Protein AF-A0A138ZXX6-F1 (afdb_monomer_lite)

InterPro domains:
  IPR019369 Protein-lysine N-methyltransferase Efm5/EEF1AKMT1 [MF_03187] (8-281)
  IPR019369 Protein-lysine N-methyltransferase Efm5/EEF1AKMT1 [PTHR13200] (7-277)
  IPR041370 Methyltransferase EEF1AKMT1/ZCCHC4 [PF10237] (78-275)

Radius of gyration: 24.39 Å; chains: 1; bounding box: 94×53×73 Å

Structure (mmCIF, N/CA/C/O backbone):
data_AF-A0A138ZXX6-F1
#
_entry.id   AF-A0A138ZXX6-F1
#
loop_
_atom_site.group_PDB
_atom_site.id
_atom_site.type_symbol
_atom_site.label_atom_id
_atom_site.label_alt_id
_atom_site.label_comp_id
_atom_site.label_asym_id
_atom_site.label_entity_id
_atom_site.label_seq_id
_atom_site.pdbx_PDB_ins_code
_atom_site.Cartn_x
_atom_site.Cartn_y
_atom_site.Cartn_z
_atom_site.occupancy
_atom_site.B_iso_or_equiv
_atom_site.auth_seq_id
_atom_site.auth_comp_id
_atom_site.auth_asym_id
_atom_site.auth_atom_id
_atom_site.pdbx_PDB_model_num
ATOM 1 N N . MET A 1 1 ? 67.770 -13.366 -46.914 1.00 41.00 1 MET A N 1
ATOM 2 C CA . MET A 1 1 ? 67.337 -11.993 -46.579 1.00 41.00 1 MET A CA 1
ATOM 3 C C . MET A 1 1 ? 65.823 -12.013 -46.545 1.00 41.00 1 MET A C 1
ATOM 5 O O . MET A 1 1 ? 65.228 -12.568 -47.457 1.00 41.00 1 MET A O 1
ATOM 9 N N . ALA A 1 2 ? 65.255 -11.581 -45.426 1.00 42.59 2 ALA A N 1
ATOM 10 C CA . ALA A 1 2 ? 63.864 -11.773 -45.045 1.00 42.59 2 ALA A CA 1
ATOM 11 C C . ALA A 1 2 ? 62.948 -10.650 -45.563 1.00 42.59 2 ALA A C 1
ATOM 13 O O . ALA A 1 2 ? 63.400 -9.510 -45.605 1.00 42.59 2 ALA A O 1
ATOM 14 N N . THR A 1 3 ? 61.688 -11.043 -45.827 1.00 41.88 3 THR A N 1
ATOM 15 C CA . THR A 1 3 ? 60.406 -10.309 -45.672 1.00 41.88 3 THR A CA 1
ATOM 16 C C . THR A 1 3 ? 60.191 -9.040 -46.523 1.00 41.88 3 THR A C 1
ATOM 18 O O . THR A 1 3 ? 61.111 -8.288 -46.790 1.00 41.88 3 THR A O 1
ATOM 21 N N . ARG A 1 4 ? 58.984 -8.701 -46.991 1.00 39.75 4 ARG A N 1
ATOM 22 C CA . ARG A 1 4 ? 57.628 -8.985 -46.496 1.00 39.75 4 ARG A CA 1
ATOM 23 C C . ARG A 1 4 ? 56.643 -8.633 -47.622 1.00 39.75 4 ARG A C 1
ATOM 25 O O . ARG A 1 4 ? 56.714 -7.516 -48.131 1.00 39.75 4 ARG A O 1
ATOM 32 N N . ASP A 1 5 ? 55.763 -9.562 -47.976 1.00 46.91 5 ASP A N 1
ATOM 33 C CA . ASP A 1 5 ? 54.587 -9.272 -48.794 1.00 46.91 5 ASP A CA 1
ATOM 34 C C . ASP A 1 5 ? 53.563 -8.471 -47.981 1.00 46.91 5 ASP A C 1
ATOM 36 O O . ASP A 1 5 ? 53.498 -8.543 -46.750 1.00 46.91 5 ASP A O 1
ATOM 40 N N . SER A 1 6 ? 52.831 -7.644 -48.713 1.00 54.59 6 SER A N 1
ATOM 41 C CA . SER A 1 6 ? 51.760 -6.762 -48.280 1.00 54.59 6 SER A CA 1
ATOM 42 C C . SER A 1 6 ? 50.502 -7.546 -47.911 1.00 54.59 6 SER A C 1
ATOM 44 O O . SER A 1 6 ? 49.894 -8.130 -48.801 1.00 54.59 6 SER A O 1
ATOM 46 N N . ASP A 1 7 ? 50.063 -7.456 -46.656 1.00 44.03 7 ASP A N 1
ATOM 47 C CA . ASP A 1 7 ? 48.690 -7.792 -46.273 1.00 44.03 7 ASP A CA 1
ATOM 48 C C . ASP A 1 7 ? 47.971 -6.513 -45.844 1.00 44.03 7 ASP A C 1
ATOM 50 O O . ASP A 1 7 ? 48.159 -5.986 -44.744 1.00 44.03 7 ASP A O 1
ATOM 54 N N . SER A 1 8 ? 47.163 -5.997 -46.764 1.00 54.91 8 SER A N 1
ATOM 55 C CA . SER A 1 8 ? 46.008 -5.168 -46.455 1.00 54.91 8 SER A CA 1
ATOM 56 C C . SER A 1 8 ? 44.786 -6.071 -46.552 1.00 54.91 8 SER A C 1
ATOM 58 O O . SER A 1 8 ? 44.376 -6.386 -47.663 1.00 54.91 8 SER A O 1
ATOM 60 N N . ASP A 1 9 ? 44.199 -6.456 -45.424 1.00 46.59 9 ASP A N 1
ATOM 61 C CA . ASP A 1 9 ? 42.807 -6.893 -45.413 1.00 46.59 9 ASP A CA 1
ATOM 62 C C . ASP A 1 9 ? 42.075 -6.212 -44.263 1.00 46.59 9 ASP A C 1
ATOM 64 O O . ASP A 1 9 ? 42.326 -6.415 -43.072 1.00 46.59 9 ASP A O 1
ATOM 68 N N . SER A 1 10 ? 41.218 -5.295 -44.692 1.00 58.47 10 SER A N 1
ATOM 69 C CA . SER A 1 10 ? 40.135 -4.697 -43.948 1.00 58.47 10 SER A CA 1
ATOM 70 C C . SER A 1 10 ? 39.014 -5.716 -43.813 1.00 58.47 10 SER A C 1
ATOM 72 O O . SER A 1 10 ? 38.474 -6.125 -44.829 1.00 58.47 10 SER A O 1
ATOM 74 N N . ASP A 1 11 ? 38.618 -6.039 -42.588 1.00 48.34 11 ASP A N 1
ATOM 75 C CA . ASP A 1 11 ? 37.257 -6.492 -42.293 1.00 48.34 11 ASP A CA 1
ATOM 76 C C . ASP A 1 11 ? 36.953 -6.223 -40.818 1.00 48.34 11 ASP A C 1
ATOM 78 O O . ASP A 1 11 ? 37.003 -7.084 -39.940 1.00 48.34 11 ASP A O 1
ATOM 82 N N . THR A 1 12 ? 36.642 -4.962 -40.531 1.00 54.19 12 THR A N 1
ATOM 83 C CA . THR A 1 12 ? 35.852 -4.598 -39.354 1.00 54.19 12 THR A CA 1
ATOM 84 C C . THR A 1 12 ? 34.380 -4.782 -39.727 1.00 54.19 12 THR A C 1
ATOM 86 O O . THR A 1 12 ? 33.648 -3.810 -39.906 1.00 54.19 12 THR A O 1
ATOM 89 N N . ASP A 1 13 ? 33.955 -6.035 -39.908 1.00 57.25 13 ASP A N 1
ATOM 90 C CA . ASP A 1 13 ? 32.547 -6.374 -40.126 1.00 57.25 13 ASP A CA 1
ATOM 91 C C . ASP A 1 13 ? 31.807 -6.176 -38.794 1.00 57.25 13 ASP A C 1
ATOM 93 O O . ASP A 1 13 ? 31.777 -7.035 -37.908 1.00 57.25 13 ASP A O 1
ATOM 97 N N . ALA A 1 14 ? 31.328 -4.950 -38.578 1.00 59.94 14 ALA A N 1
ATOM 98 C CA . ALA A 1 14 ? 30.530 -4.620 -37.412 1.00 59.94 14 ALA A CA 1
ATOM 99 C C . ALA A 1 14 ? 29.226 -5.432 -37.485 1.00 59.94 14 ALA A C 1
ATOM 101 O O . ALA A 1 14 ? 28.544 -5.374 -38.509 1.00 59.94 14 ALA A O 1
ATOM 102 N N . PRO A 1 15 ? 28.837 -6.168 -36.430 1.00 62.00 15 PRO A N 1
ATOM 103 C CA . PRO A 1 15 ? 27.655 -7.017 -36.485 1.00 62.00 15 PRO A CA 1
ATOM 104 C C . PRO A 1 15 ? 26.406 -6.189 -36.822 1.00 62.00 15 PRO A C 1
ATOM 106 O O . PRO A 1 15 ? 25.973 -5.340 -36.040 1.00 62.00 15 PRO A O 1
ATOM 109 N N . ALA A 1 16 ? 25.824 -6.440 -37.998 1.00 72.88 16 ALA A N 1
ATOM 110 C CA . ALA A 1 16 ? 24.584 -5.817 -38.443 1.00 72.88 16 ALA A CA 1
ATOM 111 C C . ALA A 1 16 ? 23.372 -6.559 -37.858 1.00 72.88 16 ALA A C 1
ATOM 113 O O . ALA A 1 16 ? 23.295 -7.790 -37.882 1.00 72.88 16 ALA A O 1
ATOM 114 N N . LEU A 1 17 ? 22.399 -5.811 -37.332 1.00 73.25 17 LEU A N 1
ATOM 115 C CA . LEU A 1 17 ? 21.150 -6.383 -36.825 1.00 73.25 17 LEU A CA 1
ATOM 116 C C . LEU A 1 17 ? 20.375 -7.055 -37.965 1.00 73.25 17 LEU A C 1
ATOM 118 O O . LEU A 1 17 ? 20.233 -6.490 -39.051 1.00 73.25 17 LEU A O 1
ATOM 122 N N . SER A 1 18 ? 19.825 -8.244 -37.708 1.00 85.12 18 SER A N 1
ATOM 123 C CA . SER A 1 18 ? 18.962 -8.911 -38.684 1.00 85.12 18 SER A CA 1
ATOM 124 C C . SER A 1 18 ? 17.713 -8.061 -38.971 1.00 85.12 18 SER A C 1
ATOM 126 O O . SER A 1 18 ? 17.244 -7.342 -38.082 1.00 85.12 18 SER A O 1
ATOM 128 N N . PRO A 1 19 ? 17.102 -8.160 -40.167 1.00 84.50 19 PRO A N 1
ATOM 129 C CA . PRO A 1 19 ? 15.875 -7.425 -40.486 1.00 84.50 19 PRO A CA 1
ATOM 130 C C . PRO A 1 19 ? 14.746 -7.663 -39.474 1.00 84.50 19 PRO A C 1
ATOM 132 O O . PRO A 1 19 ? 13.984 -6.753 -39.159 1.00 84.50 19 PRO A O 1
ATOM 135 N N . HIS A 1 20 ? 14.672 -8.876 -38.916 1.00 81.38 20 HIS A N 1
ATOM 136 C CA . HIS A 1 20 ? 13.713 -9.219 -37.870 1.00 81.38 20 HIS A CA 1
ATOM 137 C C . HIS A 1 20 ? 14.026 -8.517 -36.539 1.00 81.38 20 HIS A C 1
ATOM 139 O O . HIS A 1 20 ? 13.124 -7.950 -35.926 1.00 81.38 20 HIS A O 1
ATOM 145 N N . ALA A 1 21 ? 15.297 -8.491 -36.120 1.00 80.25 21 ALA A N 1
ATOM 146 C CA . ALA A 1 21 ? 15.723 -7.776 -34.917 1.00 80.25 21 ALA A CA 1
ATOM 147 C C . ALA A 1 21 ? 15.506 -6.260 -35.047 1.00 80.25 21 ALA A C 1
ATOM 149 O O . ALA A 1 21 ? 15.071 -5.613 -34.098 1.00 80.25 21 ALA A O 1
ATOM 150 N N . LEU A 1 22 ? 15.747 -5.701 -36.234 1.00 85.81 22 LEU A N 1
ATOM 151 C CA . LEU A 1 22 ? 15.536 -4.284 -36.516 1.00 85.81 22 LEU A CA 1
ATOM 152 C C . LEU A 1 22 ? 14.042 -3.922 -36.502 1.00 85.81 22 LEU A C 1
ATOM 154 O O . LEU A 1 22 ? 13.671 -2.918 -35.898 1.00 85.81 22 LEU A O 1
ATOM 158 N N . ALA A 1 23 ? 13.176 -4.757 -37.084 1.00 85.19 23 ALA A N 1
ATOM 159 C CA . ALA A 1 23 ? 11.725 -4.565 -37.034 1.00 85.19 23 ALA A CA 1
ATOM 160 C C . ALA A 1 23 ? 11.164 -4.686 -35.605 1.00 85.19 23 ALA A C 1
ATOM 162 O O . ALA A 1 23 ? 10.307 -3.893 -35.202 1.00 85.19 23 ALA A O 1
ATOM 163 N N . ALA A 1 24 ? 11.669 -5.641 -34.818 1.00 79.81 24 ALA A N 1
ATOM 164 C CA . ALA A 1 24 ? 11.316 -5.778 -33.408 1.00 79.81 24 ALA A CA 1
ATOM 165 C C . ALA A 1 24 ? 11.760 -4.546 -32.600 1.00 79.81 24 ALA A C 1
ATOM 167 O O . ALA A 1 24 ? 10.967 -3.995 -31.839 1.00 79.81 24 ALA A O 1
ATOM 168 N N . LEU A 1 25 ? 12.985 -4.056 -32.828 1.00 77.44 25 LEU A N 1
ATOM 169 C CA . LEU A 1 25 ? 13.506 -2.851 -32.181 1.00 77.44 25 LEU A CA 1
ATOM 170 C C . LEU A 1 25 ? 12.688 -1.608 -32.551 1.00 77.44 25 LEU A C 1
ATOM 172 O O . LEU A 1 25 ? 12.333 -0.831 -31.673 1.00 77.44 25 LEU A O 1
ATOM 176 N N . GLN A 1 26 ? 12.345 -1.430 -33.828 1.00 86.38 26 GLN A N 1
ATOM 177 C CA . GLN A 1 26 ? 11.496 -0.321 -34.275 1.00 86.38 26 GLN A CA 1
ATOM 178 C C . GLN A 1 26 ? 10.105 -0.370 -33.636 1.00 86.38 26 GLN A C 1
ATOM 180 O O . GLN A 1 26 ? 9.594 0.664 -33.210 1.00 86.38 26 GLN A O 1
ATOM 185 N N . SER A 1 27 ? 9.509 -1.561 -33.541 1.00 86.31 27 SER A N 1
ATOM 186 C CA . SER A 1 27 ? 8.203 -1.752 -32.900 1.00 86.31 27 SER A CA 1
ATOM 187 C C . SER A 1 27 ? 8.264 -1.409 -31.411 1.00 86.31 27 SER A C 1
ATOM 189 O O . SER A 1 27 ? 7.424 -0.659 -30.924 1.00 86.31 27 SER A O 1
ATOM 191 N N . PHE A 1 28 ? 9.309 -1.866 -30.717 1.00 83.62 28 PHE A N 1
ATOM 192 C CA . PHE A 1 28 ? 9.552 -1.547 -29.312 1.00 83.62 28 PHE A CA 1
ATOM 193 C C . PHE A 1 28 ? 9.775 -0.046 -29.084 1.00 83.62 28 PHE A C 1
ATOM 195 O O . PHE A 1 28 ? 9.163 0.545 -28.200 1.00 83.62 28 PHE A O 1
ATOM 202 N N . VAL A 1 29 ? 10.609 0.602 -29.905 1.00 83.75 29 VAL A N 1
ATOM 203 C CA . VAL A 1 29 ? 10.852 2.053 -29.821 1.00 83.75 29 VAL A CA 1
ATOM 204 C C . VAL A 1 29 ? 9.559 2.834 -30.048 1.00 83.75 29 VAL A C 1
ATOM 206 O O . VAL A 1 29 ? 9.298 3.803 -29.335 1.00 83.75 29 VAL A O 1
ATOM 209 N N . LYS A 1 30 ? 8.725 2.407 -31.003 1.00 86.62 30 LYS A N 1
ATOM 210 C CA . LYS A 1 30 ? 7.420 3.022 -31.259 1.00 86.62 30 LYS A CA 1
ATOM 211 C C . LYS A 1 30 ? 6.487 2.886 -30.054 1.00 86.62 30 LYS A C 1
ATOM 213 O O . LYS A 1 30 ? 5.920 3.888 -29.630 1.00 86.62 30 LYS A O 1
ATOM 218 N N . GLU A 1 31 ? 6.372 1.690 -29.483 1.00 81.50 31 GLU A N 1
ATOM 219 C CA . GLU A 1 31 ? 5.554 1.438 -28.292 1.00 81.50 31 GLU A CA 1
ATOM 220 C C . GLU A 1 31 ? 6.019 2.292 -27.101 1.00 81.50 31 GLU A C 1
ATOM 222 O O . GLU A 1 31 ? 5.207 2.963 -26.464 1.00 81.50 31 GLU A O 1
ATOM 227 N N . LYS A 1 32 ? 7.335 2.369 -26.855 1.00 76.25 32 LYS A N 1
ATOM 228 C CA . LYS A 1 32 ? 7.909 3.242 -25.818 1.00 76.25 32 LYS A CA 1
ATOM 229 C C . LYS A 1 32 ? 7.592 4.714 -26.064 1.00 76.25 32 LYS A C 1
ATOM 231 O O . LYS A 1 32 ? 7.214 5.421 -25.133 1.00 76.25 32 LYS A O 1
ATOM 236 N N . GLN A 1 33 ? 7.699 5.186 -27.306 1.00 78.62 33 GLN A N 1
ATOM 237 C CA . GLN A 1 33 ? 7.370 6.571 -27.644 1.00 78.62 33 GLN A CA 1
ATOM 238 C C . GLN A 1 33 ? 5.879 6.875 -27.435 1.00 78.62 33 GLN A C 1
ATOM 240 O O . GLN A 1 33 ? 5.536 7.954 -26.944 1.00 78.62 33 GLN A O 1
ATOM 245 N N . GLU A 1 34 ? 4.988 5.946 -27.783 1.00 81.25 34 GLU A N 1
ATOM 246 C CA . GLU A 1 34 ? 3.546 6.069 -27.542 1.00 81.25 34 GLU A CA 1
ATOM 247 C C . GLU A 1 34 ? 3.233 6.127 -26.040 1.00 81.25 34 GLU A C 1
ATOM 249 O O . GLU A 1 34 ? 2.477 7.005 -25.616 1.00 81.25 34 GLU A O 1
ATOM 254 N N . GLN A 1 35 ? 3.873 5.281 -25.225 1.00 73.12 35 GLN A N 1
ATOM 255 C CA . GLN A 1 35 ? 3.738 5.308 -23.764 1.00 73.12 35 GLN A CA 1
ATOM 256 C C . GLN A 1 35 ? 4.238 6.630 -23.166 1.00 73.12 35 GLN A C 1
ATOM 258 O O . GLN A 1 35 ? 3.501 7.279 -22.423 1.00 73.12 35 GLN A O 1
ATOM 263 N N . VAL A 1 36 ? 5.433 7.094 -23.553 1.00 74.62 36 VAL A N 1
ATOM 264 C CA . VAL A 1 36 ? 5.982 8.392 -23.112 1.00 74.62 36 VAL A CA 1
ATOM 265 C C . VAL A 1 36 ? 5.048 9.541 -23.491 1.00 74.62 36 VAL A C 1
ATOM 267 O O . VAL A 1 36 ? 4.796 10.431 -22.682 1.00 74.62 36 VAL A O 1
ATOM 270 N N . THR A 1 37 ? 4.487 9.515 -24.702 1.00 78.69 37 THR A N 1
ATOM 271 C CA . THR A 1 37 ? 3.563 10.555 -25.180 1.00 78.69 37 THR A CA 1
ATOM 272 C C . THR A 1 37 ? 2.248 10.539 -24.400 1.00 78.69 37 THR A C 1
ATOM 274 O O . THR A 1 37 ? 1.758 11.596 -23.994 1.00 78.69 37 THR A O 1
ATOM 277 N N . LYS A 1 38 ? 1.684 9.349 -24.149 1.00 77.62 38 LYS A N 1
ATOM 278 C CA . LYS A 1 38 ? 0.490 9.179 -23.313 1.00 77.62 38 LYS A CA 1
ATOM 279 C C . LYS A 1 38 ? 0.746 9.713 -21.904 1.00 77.62 38 LYS A C 1
ATOM 281 O O . LYS A 1 38 ? -0.045 10.514 -21.410 1.00 77.62 38 LYS A O 1
ATOM 286 N N . PHE A 1 39 ? 1.868 9.338 -21.295 1.00 73.56 39 PHE A N 1
ATOM 287 C CA . PHE A 1 39 ? 2.235 9.771 -19.951 1.00 73.56 39 PHE A CA 1
ATOM 288 C C . PHE A 1 39 ? 2.461 11.285 -19.869 1.00 73.56 39 PHE A C 1
ATOM 290 O O . PHE A 1 39 ? 1.920 11.937 -18.981 1.00 73.56 39 PHE A O 1
ATOM 297 N N . ALA A 1 40 ? 3.177 11.875 -20.830 1.00 76.81 40 ALA A N 1
ATOM 298 C CA . ALA A 1 40 ? 3.385 13.321 -20.898 1.00 76.81 40 ALA A CA 1
ATOM 299 C C . ALA A 1 40 ? 2.057 14.088 -21.011 1.00 76.81 40 ALA A C 1
ATOM 301 O O . ALA A 1 40 ? 1.876 15.117 -20.361 1.00 76.81 40 ALA A O 1
ATOM 302 N N . ARG A 1 41 ? 1.098 13.566 -21.788 1.00 78.56 41 ARG A N 1
ATOM 303 C CA . ARG A 1 41 ? -0.245 14.149 -21.903 1.00 78.56 41 ARG A CA 1
ATOM 304 C C . ARG A 1 41 ? -1.018 14.079 -20.584 1.00 78.56 41 ARG A C 1
ATOM 306 O O . ARG A 1 41 ? -1.649 15.065 -20.210 1.00 78.56 41 ARG A O 1
ATOM 313 N N . LEU A 1 42 ? -0.967 12.941 -19.889 1.00 77.00 42 LEU A N 1
ATOM 314 C CA . LEU A 1 42 ? -1.608 12.762 -18.581 1.00 77.00 42 LEU A CA 1
ATOM 315 C C . LEU A 1 42 ? -0.977 13.672 -17.518 1.00 77.00 42 LEU A C 1
ATOM 317 O O . LEU A 1 42 ? -1.693 14.337 -16.775 1.00 77.00 42 LEU A O 1
ATOM 321 N N . ALA A 1 43 ? 0.354 13.763 -17.495 1.00 72.88 43 ALA A N 1
ATOM 322 C CA . ALA A 1 43 ? 1.094 14.629 -16.584 1.00 72.88 43 ALA A CA 1
ATOM 323 C C . ALA A 1 43 ? 0.779 16.114 -16.812 1.00 72.88 43 ALA A C 1
ATOM 325 O O . ALA A 1 43 ? 0.500 16.830 -15.854 1.00 72.88 43 ALA A O 1
ATOM 326 N N . ALA A 1 44 ? 0.737 16.568 -18.069 1.00 74.56 44 ALA A N 1
ATOM 327 C CA . ALA A 1 44 ? 0.350 17.940 -18.396 1.00 74.56 44 ALA A CA 1
ATOM 328 C C . ALA A 1 44 ? -1.096 18.255 -17.968 1.00 74.56 44 ALA A C 1
ATOM 330 O O . ALA A 1 44 ? -1.365 19.332 -17.436 1.00 74.56 44 ALA A O 1
ATOM 331 N N . ALA A 1 45 ? -2.022 17.306 -18.152 1.00 72.19 45 ALA A N 1
ATOM 332 C CA . ALA A 1 45 ? -3.404 17.451 -17.699 1.00 72.19 45 ALA A CA 1
ATOM 333 C C . ALA A 1 45 ? -3.519 17.500 -16.164 1.00 72.19 45 ALA A C 1
ATOM 335 O O . ALA A 1 45 ? -4.360 18.229 -15.643 1.00 72.19 45 ALA A O 1
ATOM 336 N N . ALA A 1 46 ? -2.680 16.751 -15.442 1.00 66.62 46 ALA A N 1
ATOM 337 C CA . ALA A 1 46 ? -2.631 16.777 -13.982 1.00 66.62 46 ALA A CA 1
ATOM 338 C C . ALA A 1 46 ? -2.035 18.092 -13.437 1.00 66.62 46 ALA A C 1
ATOM 340 O O . ALA A 1 46 ? -2.562 18.641 -12.470 1.00 66.62 46 ALA A O 1
ATOM 341 N N . GLU A 1 47 ? -0.985 18.628 -14.069 1.00 65.94 47 GLU A N 1
ATOM 342 C CA . GLU A 1 47 ? -0.319 19.868 -13.634 1.00 65.94 47 GLU A CA 1
ATOM 343 C C . GLU A 1 47 ? -1.210 21.106 -13.825 1.00 65.94 47 GLU A C 1
ATOM 345 O O . GLU A 1 47 ? -1.340 21.914 -12.906 1.00 65.94 47 GLU A O 1
ATOM 350 N N . SER A 1 48 ? -1.905 21.215 -14.968 1.00 61.50 48 SER A N 1
ATOM 351 C CA . SER A 1 48 ? -2.853 22.315 -15.226 1.00 61.50 48 SER A CA 1
ATOM 352 C C . SER A 1 48 ? -3.911 22.423 -14.121 1.00 61.50 48 SER A C 1
ATOM 354 O O . SER A 1 48 ? -4.232 23.517 -13.669 1.00 61.50 48 SER A O 1
ATOM 356 N N . LYS A 1 49 ? -4.392 21.281 -13.612 1.00 58.75 49 LYS A N 1
ATOM 357 C CA . LYS A 1 49 ? -5.374 21.232 -12.519 1.00 58.75 49 LYS A CA 1
ATOM 358 C C . LYS A 1 49 ? -4.793 21.677 -11.173 1.00 58.75 49 LYS A C 1
ATOM 360 O O . LYS A 1 49 ? -5.510 22.253 -10.359 1.00 58.75 49 LYS A O 1
ATOM 365 N N . PHE A 1 50 ? -3.509 21.417 -10.914 1.00 53.88 50 PHE A N 1
ATOM 366 C CA . PHE A 1 50 ? -2.844 21.833 -9.673 1.00 53.88 50 PHE A CA 1
ATOM 367 C C . PHE A 1 50 ? -2.665 23.356 -9.583 1.00 53.88 50 PHE A C 1
ATOM 369 O O . PHE A 1 50 ? -2.642 23.903 -8.477 1.00 53.88 50 PHE A O 1
ATOM 376 N N . GLN A 1 51 ? -2.547 24.039 -10.725 1.00 54.03 51 GLN A N 1
ATOM 377 C CA . GLN A 1 51 ? -2.508 25.501 -10.802 1.00 54.03 51 GLN A CA 1
ATOM 378 C C . GLN A 1 51 ? -3.898 26.130 -10.644 1.00 54.03 51 GLN A C 1
ATOM 380 O O . GLN A 1 51 ? -4.035 27.067 -9.859 1.00 54.03 51 GLN A O 1
ATOM 385 N N . ASP A 1 52 ? -4.939 25.553 -11.251 1.00 50.09 52 ASP A N 1
ATOM 386 C CA . ASP A 1 52 ? -6.316 26.060 -11.134 1.00 50.09 52 ASP A CA 1
ATOM 387 C C . ASP A 1 52 ? -6.858 26.005 -9.689 1.00 50.09 52 ASP A C 1
ATOM 389 O O . ASP A 1 52 ? -7.527 26.933 -9.228 1.00 50.09 52 ASP A O 1
ATOM 393 N N . VAL A 1 53 ? -6.501 24.961 -8.926 1.00 48.72 53 VAL A N 1
ATOM 394 C CA . VAL A 1 53 ? -6.872 24.821 -7.501 1.00 48.72 53 VAL A CA 1
ATOM 395 C C . VAL A 1 53 ? -6.153 25.846 -6.609 1.00 48.72 53 VAL A C 1
ATOM 397 O O . VAL A 1 53 ? -6.691 26.248 -5.578 1.00 48.72 53 VAL A O 1
ATOM 400 N N . LYS A 1 54 ? -4.951 26.304 -6.988 1.00 43.94 54 LYS A N 1
ATOM 401 C CA . LYS A 1 54 ? -4.200 27.322 -6.229 1.00 43.94 54 LYS A CA 1
ATOM 402 C C . LYS A 1 54 ? -4.720 28.745 -6.445 1.00 43.94 54 LYS A C 1
ATOM 404 O O . LYS A 1 54 ? -4.619 29.546 -5.520 1.00 43.94 54 LYS A O 1
ATOM 409 N N . ASP A 1 55 ? -5.300 29.038 -7.608 1.00 46.12 55 ASP A N 1
ATOM 410 C CA . ASP A 1 55 ? -5.789 30.381 -7.962 1.00 46.12 55 ASP A CA 1
ATOM 411 C C . ASP A 1 55 ? -7.268 30.634 -7.600 1.00 46.12 55 ASP A C 1
ATOM 413 O O . ASP A 1 55 ? -7.795 31.719 -7.849 1.00 46.12 55 ASP A O 1
ATOM 417 N N . GLY A 1 56 ? -7.953 29.674 -6.962 1.00 44.56 56 GLY A N 1
ATOM 418 C CA . GLY A 1 56 ? -9.268 29.888 -6.336 1.00 44.56 56 GLY A CA 1
ATOM 419 C C . GLY A 1 56 ? -10.392 30.297 -7.297 1.00 44.56 56 GLY A C 1
ATOM 420 O O . GLY A 1 56 ? -11.384 30.891 -6.870 1.00 44.56 56 GLY A O 1
ATOM 421 N N . SER A 1 57 ? -10.257 30.005 -8.593 1.00 43.91 57 SER A N 1
ATOM 422 C CA . SER A 1 57 ? -11.220 30.403 -9.626 1.00 43.91 57 SER A CA 1
ATOM 423 C C . SER A 1 57 ? -12.155 29.259 -10.034 1.00 43.91 57 SER A C 1
ATOM 425 O O . SER A 1 57 ? -12.304 28.938 -11.207 1.00 43.91 57 SER A O 1
ATOM 427 N N . ASP A 1 58 ? -12.850 28.664 -9.061 1.00 44.19 58 ASP A N 1
ATOM 428 C CA . ASP A 1 58 ? -13.924 27.701 -9.334 1.00 44.19 58 ASP A CA 1
ATOM 429 C C . ASP A 1 58 ? -15.132 28.413 -9.964 1.00 44.19 58 ASP A C 1
ATOM 431 O O . ASP A 1 58 ? -16.058 28.879 -9.294 1.00 44.19 58 ASP A O 1
ATOM 435 N N . ARG A 1 59 ? -15.136 28.513 -11.295 1.00 42.19 59 ARG A N 1
ATOM 436 C CA . ARG A 1 59 ? -16.352 28.727 -12.080 1.00 42.19 59 ARG A CA 1
ATOM 437 C C . ARG A 1 59 ? -16.379 27.731 -13.235 1.00 42.19 59 ARG A C 1
ATOM 439 O O . ARG A 1 59 ? -15.685 27.917 -14.229 1.00 42.19 59 ARG A O 1
ATOM 446 N N . ASN A 1 60 ? -17.279 26.753 -13.090 1.00 38.78 60 ASN A N 1
ATOM 447 C CA . ASN A 1 60 ? -17.783 25.784 -14.079 1.00 38.78 60 ASN A CA 1
ATOM 448 C C . ASN A 1 60 ? -17.155 24.377 -14.006 1.00 38.78 60 ASN A C 1
ATOM 450 O O . ASN A 1 60 ? -16.326 24.001 -14.828 1.00 38.78 60 ASN A O 1
ATOM 454 N N . ALA A 1 61 ? -17.639 23.570 -13.056 1.00 43.31 61 ALA A N 1
ATOM 455 C CA . ALA A 1 61 ? -17.261 22.169 -12.846 1.00 43.31 61 ALA A CA 1
ATOM 456 C C . ALA A 1 61 ? -18.314 21.159 -13.364 1.00 43.31 61 ALA A C 1
ATOM 458 O O . ALA A 1 61 ? -18.506 20.121 -12.744 1.00 43.31 61 ALA A O 1
ATOM 459 N N . ASP A 1 62 ? -19.016 21.447 -14.468 1.00 34.22 62 ASP A N 1
ATOM 460 C CA . ASP A 1 62 ? -20.135 20.600 -14.943 1.00 34.22 62 ASP A CA 1
ATOM 461 C C . ASP A 1 62 ? -19.926 19.997 -16.350 1.00 34.22 62 ASP A C 1
ATOM 463 O O . ASP A 1 62 ? -20.871 19.709 -17.075 1.00 34.22 62 ASP A O 1
ATOM 467 N N . GLY A 1 63 ? -18.672 19.808 -16.783 1.00 37.00 63 GLY A N 1
ATOM 468 C CA . GLY A 1 63 ? -18.417 19.224 -18.112 1.00 37.00 63 GLY A CA 1
ATOM 469 C C . GLY A 1 63 ? -16.991 18.776 -18.438 1.00 37.00 63 GLY A C 1
ATOM 470 O O . GLY A 1 63 ? -16.695 18.546 -19.609 1.00 37.00 63 GLY A O 1
ATOM 471 N N . MET A 1 64 ? -16.093 18.658 -17.456 1.00 38.88 64 MET A N 1
ATOM 472 C CA . MET A 1 64 ? -14.688 18.314 -17.706 1.00 38.88 64 MET A CA 1
ATOM 473 C C . MET A 1 64 ? -14.445 16.819 -17.444 1.00 38.88 64 MET A C 1
ATOM 475 O O . MET A 1 64 ? -14.504 16.372 -16.302 1.00 38.88 64 MET A O 1
ATOM 479 N N . VAL A 1 65 ? -14.166 16.051 -18.501 1.00 41.88 65 VAL A N 1
ATOM 480 C CA . VAL A 1 65 ? -13.732 14.641 -18.419 1.00 41.88 65 VAL A CA 1
ATOM 481 C C . VAL A 1 65 ? -12.478 14.559 -17.541 1.00 41.88 65 VAL A C 1
ATOM 483 O O . VAL A 1 65 ? -11.524 15.315 -17.757 1.00 41.88 65 VAL A O 1
ATOM 486 N N . ASP A 1 66 ? -12.468 13.697 -16.524 1.00 54.38 66 ASP A N 1
ATOM 487 C CA . ASP A 1 66 ? -11.309 13.591 -15.644 1.00 54.38 66 ASP A CA 1
ATOM 488 C C . ASP A 1 66 ? -10.161 12.911 -16.402 1.00 54.38 66 ASP A C 1
ATOM 490 O O . ASP A 1 66 ? -10.294 11.790 -16.872 1.00 54.38 66 ASP A O 1
ATOM 494 N N . GLY A 1 67 ? -9.007 13.570 -16.533 1.00 53.78 67 GLY A N 1
ATOM 495 C CA . GLY A 1 67 ? -7.837 13.023 -17.227 1.00 53.78 67 GLY A CA 1
ATOM 496 C C . GLY A 1 67 ? -7.260 11.743 -16.607 1.00 53.78 67 GLY A C 1
ATOM 497 O O . GLY A 1 67 ? -6.371 11.153 -17.207 1.00 53.78 67 GLY A O 1
ATOM 498 N N . THR A 1 68 ? -7.750 11.303 -15.441 1.00 57.34 68 THR A N 1
ATOM 499 C CA . THR A 1 68 ? -7.439 9.979 -14.872 1.00 57.34 68 THR A CA 1
ATOM 500 C C . THR A 1 68 ? -8.302 8.849 -15.456 1.00 57.34 68 THR A C 1
ATOM 502 O O . THR A 1 68 ? -8.035 7.670 -15.199 1.00 57.34 68 THR A O 1
ATOM 505 N N . ASP A 1 69 ? -9.316 9.177 -16.264 1.00 64.19 69 ASP A N 1
ATOM 506 C CA . ASP A 1 69 ? -10.206 8.207 -16.894 1.00 64.19 69 ASP A CA 1
ATOM 507 C C . ASP A 1 69 ? -9.420 7.291 -17.840 1.00 64.19 69 ASP A C 1
ATOM 509 O O . ASP A 1 69 ? -8.844 7.707 -18.847 1.00 64.19 69 ASP A O 1
ATOM 513 N N . GLY A 1 70 ? -9.404 6.001 -17.503 1.00 75.31 70 GLY A N 1
ATOM 514 C CA . GLY A 1 70 ? -8.760 4.965 -18.307 1.00 75.31 70 GLY A CA 1
ATOM 515 C C . GLY A 1 70 ? -7.263 4.772 -18.061 1.00 75.31 70 GLY A C 1
ATOM 516 O O . GLY A 1 70 ? -6.659 3.980 -18.786 1.00 75.31 70 GLY A O 1
ATOM 517 N N . VAL A 1 71 ? -6.669 5.429 -17.056 1.00 85.94 71 VAL A N 1
ATOM 518 C CA . VAL A 1 71 ? -5.309 5.092 -16.603 1.00 85.94 71 VAL A CA 1
ATOM 519 C C . VAL A 1 71 ? -5.325 3.709 -15.959 1.00 85.94 71 VAL A C 1
ATOM 521 O O . VAL A 1 71 ? -6.152 3.429 -15.088 1.00 85.94 71 VAL A O 1
ATOM 524 N N . ARG A 1 72 ? -4.418 2.834 -16.393 1.00 90.88 72 ARG A N 1
ATOM 525 C CA . ARG A 1 72 ? -4.256 1.487 -15.837 1.00 90.88 72 ARG A CA 1
ATOM 526 C C . ARG A 1 72 ? -2.855 1.306 -15.272 1.00 90.88 72 ARG A C 1
ATOM 528 O O . ARG A 1 72 ? -1.947 2.057 -15.612 1.00 90.88 72 ARG A O 1
ATOM 535 N N . ILE A 1 73 ? -2.660 0.300 -14.421 1.00 93.88 73 ILE A N 1
ATOM 536 C CA . ILE A 1 73 ? -1.339 0.055 -13.826 1.00 93.88 73 ILE A CA 1
ATOM 537 C C . ILE A 1 73 ? -0.295 -0.320 -14.890 1.00 93.88 73 ILE A C 1
ATOM 539 O O . ILE A 1 73 ? 0.874 0.001 -14.737 1.00 93.88 73 ILE A O 1
ATOM 543 N N . GLU A 1 74 ? -0.716 -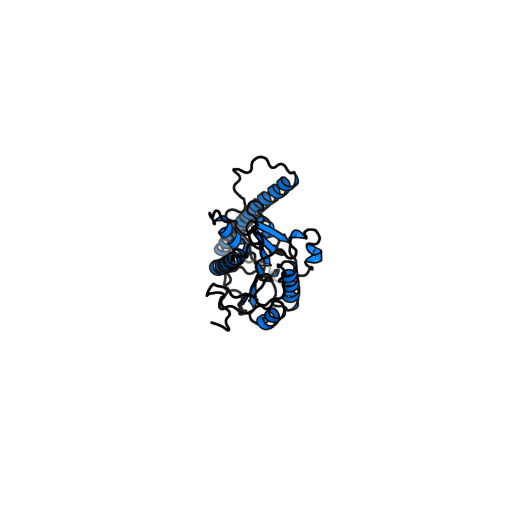0.923 -16.004 1.00 90.50 74 GLU A N 1
ATOM 544 C CA . GLU A 1 74 ? 0.153 -1.276 -17.135 1.00 90.50 74 GLU A CA 1
ATOM 545 C C . GLU A 1 74 ? 0.686 -0.060 -17.897 1.00 90.50 74 GLU A C 1
ATOM 547 O O . GLU A 1 74 ? 1.632 -0.199 -18.666 1.00 90.50 74 GLU A O 1
ATOM 552 N N . ASP A 1 75 ? 0.107 1.125 -17.684 1.00 89.88 75 ASP A N 1
ATOM 553 C CA . ASP A 1 75 ? 0.643 2.370 -18.236 1.00 89.88 75 ASP A CA 1
ATOM 554 C C . ASP A 1 75 ? 1.927 2.821 -17.513 1.00 89.88 75 ASP A C 1
ATOM 556 O O . ASP A 1 75 ? 2.585 3.763 -17.956 1.00 89.88 75 ASP A O 1
ATOM 560 N N . PHE A 1 76 ? 2.285 2.159 -16.406 1.00 91.88 76 PHE A N 1
ATOM 561 C CA . PHE A 1 76 ? 3.488 2.408 -15.623 1.00 91.88 76 PHE A CA 1
ATOM 562 C C . PHE A 1 76 ? 4.435 1.212 -15.727 1.00 91.88 76 PHE A C 1
ATOM 564 O O . PHE A 1 76 ? 4.110 0.088 -15.339 1.00 91.88 76 PHE A O 1
ATOM 571 N N . GLU A 1 77 ? 5.643 1.458 -16.224 1.00 91.38 77 GLU A N 1
ATOM 572 C CA . GLU A 1 77 ? 6.687 0.435 -16.270 1.00 91.38 77 GLU A CA 1
ATOM 573 C C . GLU A 1 77 ? 7.236 0.151 -14.869 1.00 91.38 77 GLU A C 1
ATOM 575 O O . GLU A 1 77 ? 7.574 1.090 -14.144 1.00 91.38 77 GLU A O 1
ATOM 580 N N . GLU A 1 78 ? 7.359 -1.132 -14.523 1.00 91.56 78 GLU A N 1
ATOM 581 C CA . GLU A 1 78 ? 8.016 -1.596 -13.296 1.00 91.56 78 GLU A CA 1
ATOM 582 C C . GLU A 1 78 ? 9.487 -1.151 -13.264 1.00 91.56 78 GLU A C 1
ATOM 584 O O . GLU A 1 78 ? 10.241 -1.428 -14.201 1.00 91.56 78 GLU A O 1
ATOM 589 N N . ASP A 1 79 ? 9.915 -0.522 -12.168 1.00 91.12 79 ASP A N 1
ATOM 590 C CA . ASP A 1 79 ? 11.327 -0.280 -11.870 1.00 91.12 79 ASP A CA 1
ATOM 591 C C . ASP A 1 79 ? 11.840 -1.250 -10.796 1.00 91.12 79 ASP A C 1
ATOM 593 O O . ASP A 1 79 ? 11.493 -1.183 -9.613 1.00 91.12 79 ASP A O 1
ATOM 597 N N . TRP A 1 80 ? 12.729 -2.150 -11.213 1.00 86.12 80 TRP A N 1
ATOM 598 C CA . TRP A 1 80 ? 13.324 -3.163 -10.344 1.00 86.12 80 TRP A CA 1
ATOM 599 C C . TRP A 1 80 ? 14.255 -2.557 -9.292 1.00 86.12 80 TRP A C 1
ATOM 601 O O . TRP A 1 80 ? 14.389 -3.121 -8.209 1.00 86.12 80 TRP A O 1
ATOM 611 N N . ASN A 1 81 ? 14.866 -1.399 -9.565 1.00 87.44 81 ASN A N 1
ATOM 612 C CA . ASN A 1 81 ? 15.694 -0.704 -8.576 1.00 87.44 81 ASN A CA 1
ATOM 613 C C . ASN A 1 81 ? 14.850 -0.134 -7.432 1.00 87.44 81 ASN A C 1
ATOM 615 O O . ASN A 1 81 ? 15.354 0.068 -6.330 1.00 87.44 81 ASN A O 1
ATOM 619 N N . MET A 1 82 ? 13.563 0.096 -7.692 1.00 87.44 82 MET A N 1
ATOM 620 C CA . MET A 1 82 ? 12.579 0.523 -6.705 1.00 87.44 82 MET A CA 1
ATOM 621 C C . MET A 1 82 ? 11.802 -0.652 -6.100 1.00 87.44 82 MET A C 1
ATOM 623 O O . MET A 1 82 ? 10.927 -0.433 -5.267 1.00 87.44 82 MET A O 1
ATOM 627 N N . SER A 1 83 ? 12.124 -1.892 -6.493 1.00 90.12 83 SER A N 1
ATOM 628 C CA . SER A 1 83 ? 11.402 -3.103 -6.086 1.00 90.12 83 SER A CA 1
ATOM 629 C C . SER A 1 83 ? 9.908 -3.065 -6.452 1.00 90.12 83 SER A C 1
ATOM 631 O O . SER A 1 83 ? 9.049 -3.494 -5.685 1.00 90.12 83 SER A O 1
ATOM 633 N N . GLN A 1 84 ? 9.584 -2.513 -7.625 1.00 92.69 84 GLN A N 1
ATOM 634 C CA . GLN A 1 84 ? 8.210 -2.437 -8.114 1.00 92.69 84 GLN A CA 1
ATOM 635 C C . GLN A 1 84 ? 7.795 -3.733 -8.811 1.00 92.69 84 GLN A C 1
ATOM 637 O O . GLN A 1 84 ? 8.382 -4.119 -9.822 1.00 92.69 84 GLN A O 1
ATOM 642 N N . PHE A 1 85 ? 6.738 -4.363 -8.300 1.00 92.62 85 PHE A N 1
ATOM 643 C CA . PHE A 1 85 ? 6.115 -5.541 -8.896 1.00 92.62 85 PHE A CA 1
ATOM 644 C C . PHE A 1 85 ? 4.601 -5.367 -8.870 1.00 92.62 85 PHE A C 1
ATOM 646 O O . PHE A 1 85 ? 4.000 -5.160 -7.816 1.00 92.62 85 PHE A O 1
ATOM 653 N N . TRP A 1 86 ? 3.952 -5.429 -10.028 1.00 95.19 86 TRP A N 1
ATOM 654 C CA . TRP A 1 86 ? 2.513 -5.197 -10.097 1.00 95.19 86 TRP A CA 1
ATOM 655 C C . TRP A 1 86 ? 1.732 -6.465 -9.771 1.00 95.19 86 TRP A C 1
ATOM 657 O O . TRP A 1 86 ? 1.977 -7.518 -10.357 1.00 95.19 86 TRP A O 1
ATOM 667 N N . TYR A 1 87 ? 0.729 -6.359 -8.897 1.00 96.19 87 TYR A N 1
ATOM 668 C CA . TYR A 1 87 ? -0.288 -7.398 -8.760 1.00 96.19 87 TYR A CA 1
ATOM 669 C C . TYR A 1 87 ? -0.997 -7.656 -10.089 1.00 96.19 87 TYR A C 1
ATOM 671 O O . TYR A 1 87 ? -1.163 -6.748 -10.916 1.00 96.19 87 TYR A O 1
ATOM 679 N N . ASP A 1 88 ? -1.435 -8.898 -10.287 1.00 95.31 88 ASP A N 1
ATOM 680 C CA . ASP A 1 88 ? -2.418 -9.179 -11.325 1.00 95.31 88 ASP A CA 1
ATOM 681 C C . ASP A 1 88 ? -3.775 -8.533 -11.003 1.00 95.31 88 ASP A C 1
ATOM 683 O O . ASP A 1 88 ? -4.001 -7.982 -9.920 1.00 95.31 8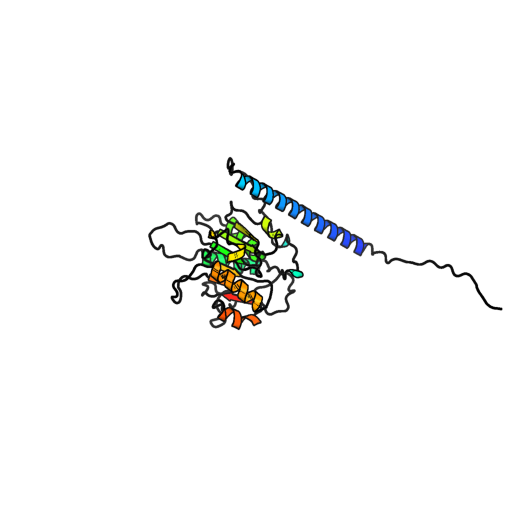8 ASP A O 1
ATOM 687 N N . ASP A 1 89 ? -4.654 -8.514 -12.004 1.00 95.44 89 ASP A N 1
ATOM 688 C CA . ASP A 1 89 ? -5.915 -7.783 -11.905 1.00 95.44 89 ASP A CA 1
ATOM 689 C C . ASP A 1 89 ? -6.826 -8.354 -10.807 1.00 95.44 89 ASP A C 1
ATOM 691 O O . ASP A 1 89 ? -7.391 -7.588 -10.022 1.00 95.44 89 ASP A O 1
ATOM 695 N N . ASP A 1 90 ? -6.883 -9.686 -10.701 1.00 96.44 90 ASP A N 1
ATOM 696 C CA . ASP A 1 90 ? -7.667 -10.410 -9.699 1.00 96.44 90 ASP A CA 1
ATOM 697 C C . ASP A 1 90 ? -7.168 -10.117 -8.280 1.00 96.44 90 ASP A C 1
ATOM 699 O O . ASP A 1 90 ? -7.967 -9.869 -7.371 1.00 96.44 90 ASP A O 1
ATOM 703 N N . THR A 1 91 ? -5.848 -10.084 -8.081 1.00 97.31 91 THR A N 1
ATOM 704 C CA . THR A 1 91 ? -5.244 -9.801 -6.778 1.00 97.31 91 THR A CA 1
ATOM 705 C C . THR A 1 91 ? -5.495 -8.363 -6.352 1.00 97.31 91 THR A C 1
ATOM 707 O O . THR A 1 91 ? -5.976 -8.120 -5.240 1.00 97.31 91 THR A O 1
ATOM 710 N N . ALA A 1 92 ? -5.224 -7.404 -7.243 1.00 97.94 92 ALA A N 1
ATOM 711 C CA . ALA A 1 92 ? -5.478 -5.994 -6.970 1.00 97.94 92 ALA A CA 1
ATOM 712 C C . ALA A 1 92 ? -6.963 -5.750 -6.662 1.00 97.94 92 ALA A C 1
ATOM 714 O O . ALA A 1 92 ? -7.294 -4.986 -5.754 1.00 97.94 92 ALA A O 1
ATOM 715 N N . GLU A 1 93 ? -7.867 -6.422 -7.381 1.00 97.56 93 GLU A N 1
ATOM 716 C CA . GLU A 1 93 ? -9.309 -6.309 -7.173 1.00 97.56 93 GLU A CA 1
ATOM 717 C C . GLU A 1 93 ? -9.769 -6.920 -5.853 1.00 97.56 93 GLU A C 1
ATOM 719 O O . GLU A 1 93 ? -10.552 -6.293 -5.134 1.00 97.56 93 GLU A O 1
ATOM 724 N N . ALA A 1 94 ? -9.274 -8.105 -5.497 1.00 98.19 94 ALA A N 1
ATOM 725 C CA . ALA A 1 94 ? -9.607 -8.749 -4.235 1.00 98.19 94 ALA A CA 1
ATOM 726 C C . ALA A 1 94 ? -9.213 -7.873 -3.035 1.00 98.19 94 ALA A C 1
ATOM 728 O O . ALA A 1 94 ? -10.049 -7.632 -2.160 1.00 98.19 94 ALA A O 1
ATOM 729 N N . ILE A 1 95 ? -7.984 -7.341 -3.032 1.00 98.50 95 ILE A N 1
ATOM 730 C CA . ILE A 1 95 ? -7.479 -6.458 -1.969 1.00 98.50 95 ILE A CA 1
ATOM 731 C C . ILE A 1 95 ? -8.267 -5.142 -1.938 1.00 98.50 95 ILE A C 1
ATOM 733 O O . ILE A 1 95 ? -8.704 -4.710 -0.871 1.00 98.50 95 ILE A O 1
ATOM 737 N N . ALA A 1 96 ? -8.513 -4.519 -3.095 1.00 97.81 96 ALA A N 1
ATOM 738 C CA . ALA A 1 96 ? -9.274 -3.273 -3.181 1.00 97.81 96 ALA A CA 1
ATOM 739 C C . ALA A 1 96 ? -10.701 -3.430 -2.631 1.00 97.81 96 ALA A C 1
ATOM 741 O O . ALA A 1 96 ? -11.182 -2.599 -1.858 1.00 97.81 96 ALA A O 1
ATOM 742 N N . ARG A 1 97 ? -11.387 -4.518 -2.998 1.00 96.12 97 ARG A N 1
ATOM 743 C CA . ARG A 1 97 ? -12.743 -4.802 -2.515 1.00 96.12 97 ARG A CA 1
ATOM 744 C C . ARG A 1 97 ? -12.781 -5.120 -1.027 1.00 96.12 97 ARG A C 1
ATOM 746 O O . ARG A 1 97 ? -13.778 -4.787 -0.388 1.00 96.12 97 ARG A O 1
ATOM 753 N N . GLU A 1 98 ? -11.747 -5.761 -0.490 1.00 97.00 98 GLU A N 1
ATOM 754 C CA . GLU A 1 98 ? -11.624 -5.972 0.952 1.00 97.00 98 GLU A CA 1
ATOM 755 C C . GLU A 1 98 ? -11.437 -4.643 1.684 1.00 97.00 98 GLU A C 1
ATOM 757 O O . GLU A 1 98 ? -12.206 -4.333 2.592 1.00 97.00 98 GLU A O 1
ATOM 762 N N . ALA A 1 99 ? -10.507 -3.802 1.225 1.00 96.50 99 ALA A N 1
ATOM 763 C CA . ALA A 1 99 ? -10.267 -2.495 1.824 1.00 96.50 99 ALA A CA 1
ATOM 764 C C . ALA A 1 99 ? -11.527 -1.612 1.820 1.00 96.50 99 ALA A C 1
ATOM 766 O O . ALA A 1 99 ? -11.852 -0.999 2.836 1.00 96.50 99 ALA A O 1
ATOM 767 N N . ILE A 1 100 ? -12.285 -1.598 0.714 1.00 93.94 100 ILE A N 1
ATOM 768 C CA . ILE A 1 100 ? -13.577 -0.899 0.639 1.00 93.94 100 ILE A CA 1
ATOM 769 C C . ILE A 1 100 ? -14.572 -1.493 1.633 1.00 93.94 100 ILE A C 1
ATOM 771 O O . ILE A 1 100 ? -15.189 -0.739 2.378 1.00 93.94 100 ILE A O 1
ATOM 775 N N . ALA A 1 101 ? -14.735 -2.821 1.656 1.00 91.62 101 ALA A N 1
ATOM 776 C CA . ALA A 1 101 ? -15.701 -3.480 2.532 1.00 91.62 101 ALA A CA 1
ATOM 777 C C . ALA A 1 101 ? -15.455 -3.132 4.005 1.00 91.62 101 ALA A C 1
ATOM 779 O O . ALA A 1 101 ? -16.404 -2.834 4.724 1.00 91.62 101 ALA A O 1
ATOM 780 N N . VAL A 1 102 ? -14.194 -3.105 4.429 1.00 90.75 102 VAL A N 1
ATOM 781 C CA . VAL A 1 102 ? -13.800 -2.767 5.800 1.00 90.75 102 VAL A CA 1
ATOM 782 C C . VAL A 1 102 ? -13.952 -1.274 6.083 1.00 90.75 102 VAL A C 1
ATOM 784 O O . VAL A 1 102 ? -14.433 -0.902 7.148 1.00 90.75 102 VAL A O 1
ATOM 787 N N . ALA A 1 103 ? -13.627 -0.404 5.124 1.00 89.62 103 ALA A N 1
ATOM 788 C CA . ALA A 1 103 ? -13.776 1.043 5.289 1.00 89.62 103 ALA A CA 1
ATOM 789 C C . ALA A 1 103 ? -15.242 1.495 5.411 1.00 89.62 103 ALA A C 1
ATOM 791 O O . ALA A 1 103 ? -15.512 2.547 5.991 1.00 89.62 103 ALA A O 1
ATOM 792 N N . VAL A 1 104 ? -16.190 0.724 4.864 1.00 83.62 104 VAL A N 1
ATOM 793 C CA . VAL A 1 104 ? -17.630 1.044 4.901 1.00 83.62 104 VAL A CA 1
ATOM 794 C C . VAL A 1 104 ? -18.417 0.267 5.962 1.00 83.62 104 VAL A C 1
ATOM 796 O O . VAL A 1 104 ? -19.602 0.571 6.167 1.00 83.62 104 VAL A O 1
ATOM 799 N N . GLN A 1 105 ? -17.789 -0.704 6.642 1.00 73.69 105 GLN A N 1
ATOM 800 C CA . GLN A 1 105 ? -18.404 -1.459 7.739 1.00 73.69 105 GLN A CA 1
ATOM 801 C C . GLN A 1 105 ? -18.966 -0.515 8.812 1.00 73.69 105 GLN A C 1
ATOM 803 O O . GLN A 1 105 ? -18.470 0.594 9.023 1.00 73.69 105 GLN A O 1
ATOM 808 N N . ASP A 1 106 ? -20.074 -0.926 9.433 1.00 56.31 106 ASP A N 1
ATOM 809 C CA . ASP A 1 106 ? -20.890 -0.090 10.313 1.00 56.31 106 ASP A CA 1
ATOM 810 C C . ASP A 1 106 ? -20.108 0.457 11.509 1.00 56.31 106 ASP A C 1
ATOM 812 O O . ASP A 1 106 ? -20.006 -0.170 12.560 1.00 56.31 106 ASP A O 1
ATOM 816 N N . LYS A 1 107 ? -19.608 1.688 11.364 1.00 58.09 107 LYS A N 1
ATOM 817 C CA . LYS A 1 107 ? -19.268 2.532 12.505 1.00 58.09 107 LYS A CA 1
ATOM 818 C C . LYS A 1 107 ? -20.562 2.822 13.274 1.00 58.09 107 LYS A C 1
ATOM 820 O O . LYS A 1 107 ? -21.502 3.349 12.666 1.00 58.09 107 LYS A O 1
ATOM 825 N N . PRO A 1 108 ? -20.641 2.507 14.579 1.00 51.94 108 PRO A N 1
ATOM 826 C CA . PRO A 1 108 ? -21.752 2.950 15.407 1.00 51.94 108 PRO A CA 1
ATOM 827 C C . PRO A 1 108 ? -21.867 4.472 15.292 1.00 51.94 108 PRO A C 1
ATOM 829 O O . PRO A 1 108 ? -20.875 5.172 15.492 1.00 51.94 108 PRO A O 1
ATOM 832 N N . LEU A 1 109 ? -23.051 4.996 14.961 1.00 51.47 109 LEU A N 1
ATOM 833 C CA . LEU A 1 109 ? -23.306 6.430 15.089 1.00 51.47 109 LEU A CA 1
ATOM 834 C C . LEU A 1 109 ? -23.165 6.772 16.573 1.00 51.47 109 LEU A C 1
ATOM 836 O O . LEU A 1 109 ? -24.011 6.388 17.378 1.00 51.47 109 LEU A O 1
ATOM 840 N N . THR A 1 110 ? -22.091 7.460 16.947 1.00 49.41 110 THR A N 1
ATOM 841 C CA . THR A 1 110 ? -21.823 7.757 18.357 1.00 49.41 110 THR A CA 1
ATOM 842 C C . THR A 1 110 ? -22.661 8.911 18.908 1.00 49.41 110 THR A C 1
ATOM 844 O O . THR A 1 110 ? -22.692 9.087 20.119 1.00 49.41 110 THR A O 1
ATOM 847 N N . ASP A 1 111 ? -23.379 9.673 18.077 1.00 54.84 111 ASP A N 1
ATOM 848 C CA . ASP A 1 111 ? -24.146 10.840 18.550 1.00 54.84 111 ASP A CA 1
ATOM 849 C C . ASP A 1 111 ? -25.258 11.342 17.599 1.00 54.84 111 ASP A C 1
ATOM 851 O O . ASP A 1 111 ? -25.780 12.439 17.784 1.00 54.84 111 ASP A O 1
ATOM 855 N N . GLY A 1 112 ? -25.646 10.570 16.577 1.00 51.59 112 GLY A N 1
ATOM 856 C CA . GLY A 1 112 ? -26.602 11.038 15.562 1.00 51.59 112 GLY A CA 1
ATOM 857 C C . GLY A 1 112 ? -25.995 11.925 14.462 1.00 51.59 112 GLY A C 1
ATOM 858 O O . GLY A 1 112 ? -26.741 12.430 13.622 1.00 51.59 112 GLY A O 1
ATOM 859 N N . SER A 1 113 ? -24.668 12.095 14.422 1.00 55.66 113 SER A N 1
ATOM 860 C CA . SER A 1 113 ? -23.953 12.678 13.280 1.00 55.66 113 SER A CA 1
ATOM 861 C C . SER A 1 113 ? -24.047 11.804 12.023 1.00 55.66 113 SER A C 1
ATOM 863 O O . SER A 1 113 ? -24.203 10.581 12.078 1.00 55.66 113 SER A O 1
ATOM 865 N N . ALA A 1 114 ? -23.975 12.447 10.854 1.00 58.28 114 ALA A N 1
ATOM 866 C CA . ALA A 1 114 ? -23.942 11.751 9.574 1.00 58.28 114 ALA A CA 1
ATOM 867 C C . ALA A 1 114 ? -22.701 10.840 9.487 1.00 58.28 114 ALA A C 1
ATOM 869 O O . ALA A 1 114 ? -21.595 11.275 9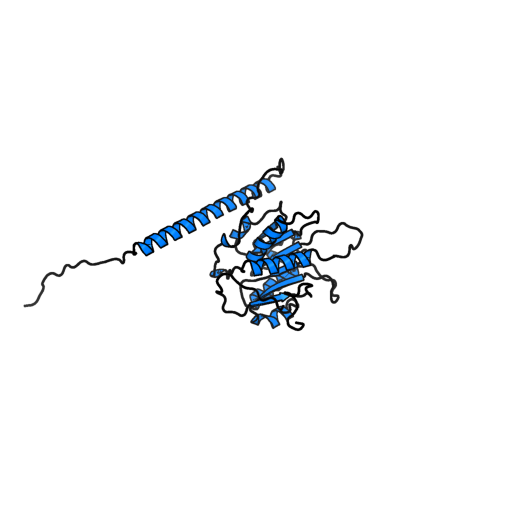.807 1.00 58.28 114 ALA A O 1
ATOM 870 N N . LYS A 1 115 ? -22.881 9.591 9.025 1.00 63.56 115 LYS A N 1
ATOM 871 C CA . LYS A 1 115 ? -21.795 8.617 8.807 1.00 63.56 115 LYS A CA 1
ATOM 872 C C . LYS A 1 115 ? -20.750 9.241 7.876 1.00 63.56 115 LYS A C 1
ATOM 874 O O . LYS A 1 115 ? -21.037 9.477 6.702 1.00 63.56 115 LYS A O 1
ATOM 879 N N . THR A 1 116 ? -19.559 9.534 8.394 1.00 70.25 116 THR A N 1
ATOM 880 C CA . THR A 1 116 ? -18.456 10.033 7.570 1.00 70.25 116 THR A CA 1
ATOM 881 C C . THR A 1 116 ? -17.935 8.902 6.678 1.00 70.25 116 THR A C 1
ATOM 883 O O . THR A 1 116 ? -17.844 7.758 7.137 1.00 70.25 116 THR A O 1
ATOM 886 N N . PRO A 1 117 ? -17.629 9.176 5.397 1.00 81.69 117 PRO A N 1
ATOM 887 C CA . PRO A 1 117 ? -17.014 8.180 4.528 1.00 81.69 117 PRO A CA 1
ATOM 888 C C . PRO A 1 117 ? -15.661 7.746 5.100 1.00 81.69 117 PRO A C 1
ATOM 890 O O . PRO A 1 117 ? -14.909 8.571 5.623 1.00 81.69 117 PRO A O 1
ATOM 893 N N . GLY A 1 118 ? -15.363 6.449 5.005 1.00 89.19 118 GLY A N 1
ATOM 894 C CA . GLY A 1 118 ? -14.094 5.905 5.482 1.00 89.19 118 GLY A CA 1
ATOM 895 C C . GLY A 1 118 ? -12.898 6.430 4.687 1.00 89.19 118 GLY A C 1
ATOM 896 O O . GLY A 1 118 ? -13.034 6.815 3.524 1.00 89.19 118 GLY A O 1
ATOM 897 N N . ARG A 1 119 ? -11.710 6.432 5.295 1.00 94.56 119 ARG A N 1
ATOM 898 C CA . ARG A 1 119 ? -10.456 6.809 4.618 1.00 94.56 119 ARG A CA 1
ATOM 899 C C . ARG A 1 119 ? -9.557 5.592 4.447 1.00 94.56 119 ARG A C 1
ATOM 901 O O . ARG A 1 119 ? -9.190 4.946 5.429 1.00 94.56 119 ARG A O 1
ATOM 908 N N . ILE A 1 120 ? -9.181 5.308 3.202 1.00 97.94 120 ILE A N 1
ATOM 909 C CA . ILE A 1 120 ? -8.286 4.207 2.835 1.00 97.94 120 ILE A CA 1
ATOM 910 C C . ILE A 1 120 ? -6.934 4.788 2.424 1.00 97.94 120 ILE A C 1
ATOM 912 O O . ILE A 1 120 ? -6.854 5.619 1.519 1.00 97.94 120 ILE A O 1
ATOM 916 N N . GLY A 1 121 ? -5.866 4.347 3.078 1.00 98.38 121 GLY A N 1
ATOM 917 C CA . GLY A 1 121 ? -4.493 4.641 2.679 1.00 98.38 121 GLY A CA 1
ATOM 918 C C . GLY A 1 121 ? -3.866 3.423 2.015 1.00 98.38 121 GLY A C 1
ATOM 919 O O . GLY A 1 121 ? -4.110 2.291 2.421 1.00 98.38 121 GLY A O 1
ATOM 920 N N . VAL A 1 122 ? -3.065 3.648 0.984 1.00 98.75 122 VAL A N 1
ATOM 921 C CA . VAL A 1 122 ? -2.356 2.615 0.232 1.00 98.75 122 VAL A CA 1
ATOM 922 C C . VAL A 1 122 ? -0.882 2.982 0.239 1.00 98.75 122 VAL A C 1
ATOM 924 O O . VAL A 1 122 ? -0.498 3.974 -0.372 1.00 98.75 122 VAL A O 1
ATOM 927 N N . LEU A 1 123 ? -0.065 2.225 0.963 1.00 98.50 123 LEU A N 1
ATOM 928 C CA . LEU A 1 123 ? 1.374 2.433 1.074 1.00 98.50 123 LEU A CA 1
ATOM 929 C C . LEU A 1 123 ? 2.079 1.468 0.126 1.00 98.50 123 LEU A C 1
ATOM 931 O O . LEU A 1 123 ? 1.931 0.253 0.270 1.00 98.50 123 LEU A O 1
ATOM 935 N N . CYS A 1 124 ? 2.851 2.020 -0.811 1.00 97.62 124 CYS A N 1
ATOM 936 C CA . CYS A 1 124 ? 3.740 1.277 -1.709 1.00 97.62 124 CYS A CA 1
ATOM 937 C C . CYS A 1 124 ? 3.050 0.260 -2.651 1.00 97.62 124 CYS A C 1
ATOM 939 O O .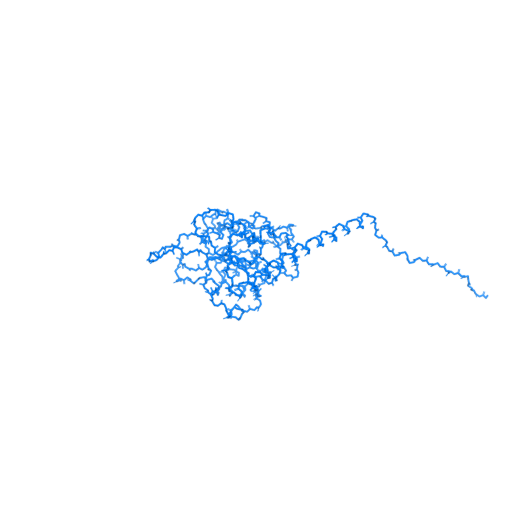 CYS A 1 124 ? 3.719 -0.524 -3.313 1.00 97.62 124 CYS A O 1
ATOM 941 N N . ALA A 1 125 ? 1.714 0.286 -2.754 1.00 98.00 125 ALA A N 1
ATOM 942 C CA . ALA A 1 125 ? 0.927 -0.661 -3.554 1.00 98.00 125 ALA A CA 1
ATOM 943 C C . ALA A 1 125 ? 0.113 0.039 -4.669 1.00 98.00 125 ALA A C 1
ATOM 945 O O . ALA A 1 125 ? -1.126 0.010 -4.653 1.00 98.00 125 ALA A O 1
ATOM 946 N N . PRO A 1 126 ? 0.756 0.690 -5.659 1.00 97.50 126 PRO A N 1
ATOM 947 C CA . PRO A 1 126 ? 0.056 1.504 -6.658 1.00 97.50 126 PRO A CA 1
ATOM 948 C C . PRO A 1 126 ? -0.933 0.702 -7.519 1.00 97.50 126 PRO A C 1
ATOM 950 O O . PRO A 1 126 ? -1.971 1.230 -7.916 1.00 97.50 126 PRO A O 1
ATOM 953 N N . SER A 1 127 ? -0.671 -0.586 -7.756 1.00 97.19 127 SER A N 1
ATOM 954 C CA . SER A 1 127 ? -1.581 -1.500 -8.465 1.00 97.19 127 SER A CA 1
ATOM 955 C C . SER A 1 127 ? -2.950 -1.619 -7.777 1.00 97.19 127 SER A C 1
ATOM 957 O O . SER A 1 127 ? -3.987 -1.521 -8.439 1.00 97.19 127 SER A O 1
ATOM 959 N N . VAL A 1 128 ? -2.970 -1.731 -6.443 1.00 98.38 128 VAL A N 1
ATOM 960 C CA . VAL A 1 128 ? -4.204 -1.737 -5.643 1.00 98.38 128 VAL A CA 1
ATOM 961 C C . VAL A 1 128 ? -4.884 -0.372 -5.694 1.00 98.38 128 VAL A C 1
ATOM 963 O O . VAL A 1 128 ? -6.103 -0.305 -5.836 1.00 98.38 128 VAL A O 1
ATOM 966 N N . PHE A 1 129 ? -4.122 0.723 -5.621 1.00 98.25 129 PHE A N 1
ATOM 967 C CA . PHE A 1 129 ? -4.688 2.072 -5.671 1.00 98.25 129 PHE A CA 1
ATOM 968 C C . PHE A 1 129 ? -5.395 2.368 -7.000 1.00 98.25 129 PHE A C 1
ATOM 970 O O . PHE A 1 129 ? -6.527 2.852 -6.992 1.00 98.25 129 PHE A O 1
ATOM 977 N N . VAL A 1 130 ? -4.780 2.025 -8.137 1.00 96.81 130 VAL A N 1
ATOM 978 C CA . VAL A 1 130 ? -5.405 2.181 -9.463 1.00 96.81 130 VAL A CA 1
ATOM 979 C C . VAL A 1 130 ? -6.726 1.407 -9.528 1.00 96.81 130 VAL A C 1
ATOM 981 O O . VAL A 1 130 ? -7.741 1.927 -10.001 1.00 96.81 130 VAL A O 1
ATOM 984 N N . LYS A 1 131 ? -6.748 0.180 -8.996 1.00 96.94 131 LYS A N 1
ATOM 985 C CA . LYS A 1 131 ? -7.961 -0.642 -8.949 1.00 96.94 131 LYS A CA 1
ATOM 986 C C . LYS A 1 131 ? -9.022 -0.070 -7.999 1.00 96.94 131 LYS A C 1
ATOM 988 O O . LYS A 1 131 ? -10.193 -0.021 -8.375 1.00 96.94 131 LYS A O 1
ATOM 993 N N . LEU A 1 132 ? -8.635 0.418 -6.818 1.00 95.81 132 LEU A N 1
ATOM 994 C CA . LEU A 1 132 ? -9.521 1.132 -5.889 1.00 95.81 132 LEU A CA 1
ATOM 995 C C . LEU A 1 132 ? -10.181 2.333 -6.569 1.00 95.81 132 LEU A C 1
ATOM 997 O O . LEU A 1 132 ? -11.401 2.474 -6.502 1.00 95.81 132 LEU A O 1
ATOM 1001 N N . GLN A 1 133 ? -9.398 3.157 -7.266 1.00 93.75 133 GLN A N 1
ATOM 1002 C CA . GLN A 1 133 ? -9.893 4.340 -7.965 1.00 93.75 133 GLN A CA 1
ATOM 1003 C C . GLN A 1 133 ? -10.927 3.968 -9.036 1.00 93.75 133 GLN A C 1
ATOM 1005 O O . GLN A 1 133 ? -11.979 4.600 -9.129 1.00 93.75 133 GLN A O 1
ATOM 1010 N N . ALA A 1 134 ? -10.678 2.900 -9.801 1.00 93.06 134 ALA A N 1
ATOM 1011 C CA . ALA A 1 134 ? -11.633 2.387 -10.781 1.00 93.06 134 ALA A CA 1
ATOM 1012 C C . ALA A 1 134 ? -12.947 1.908 -10.133 1.00 93.06 134 ALA A C 1
ATOM 1014 O O . ALA A 1 134 ? -14.028 2.279 -10.597 1.00 93.06 134 ALA A O 1
ATOM 1015 N N . ILE A 1 135 ? -12.870 1.131 -9.045 1.00 92.81 135 ILE A N 1
ATOM 1016 C CA . ILE A 1 135 ? -14.052 0.599 -8.347 1.00 92.81 135 ILE A CA 1
ATOM 1017 C C . ILE A 1 135 ? -14.878 1.735 -7.732 1.00 92.81 135 ILE A C 1
ATOM 1019 O O . ILE A 1 135 ? -16.091 1.797 -7.954 1.00 92.81 135 ILE A O 1
ATOM 1023 N N . VAL A 1 136 ? -14.232 2.651 -7.004 1.00 90.31 136 VAL A N 1
ATOM 1024 C CA . VAL A 1 136 ? -14.895 3.792 -6.353 1.00 90.31 136 VAL A CA 1
ATOM 1025 C C . VAL A 1 136 ? -15.582 4.685 -7.386 1.00 90.31 136 VAL A C 1
ATOM 1027 O O . VAL A 1 136 ? -16.741 5.043 -7.197 1.00 90.31 136 VAL A O 1
ATOM 1030 N N . ARG A 1 137 ? -14.931 4.964 -8.522 1.00 86.38 137 ARG A N 1
ATOM 1031 C CA . ARG A 1 137 ? -15.512 5.759 -9.617 1.00 86.38 137 ARG A CA 1
ATOM 1032 C C . ARG A 1 137 ? -16.721 5.089 -10.269 1.00 86.38 137 ARG A C 1
ATOM 1034 O O . ARG A 1 137 ? -17.685 5.759 -10.618 1.00 86.38 137 ARG A O 1
ATOM 1041 N N . SER A 1 138 ? -16.673 3.769 -10.446 1.00 86.12 138 SER A N 1
ATOM 1042 C CA . SER A 1 138 ? -17.774 3.006 -11.054 1.00 86.12 138 SER A CA 1
ATOM 1043 C C . SER A 1 138 ? -18.982 2.814 -10.126 1.00 86.12 138 SER A C 1
ATOM 1045 O O . SER A 1 138 ? -20.040 2.370 -10.571 1.00 86.12 138 SER A O 1
ATOM 1047 N N . SER A 1 139 ? -18.845 3.140 -8.838 1.00 82.12 139 SER A N 1
ATOM 1048 C CA . SER A 1 139 ? -19.896 2.938 -7.844 1.00 82.12 139 SER A CA 1
ATOM 1049 C C . SER A 1 139 ? -20.970 4.025 -7.967 1.00 82.12 139 SER A C 1
ATOM 1051 O O . SER A 1 139 ? -20.809 5.134 -7.477 1.00 82.12 139 SER A O 1
ATOM 1053 N N . SER A 1 140 ? -22.101 3.705 -8.602 1.00 63.19 140 SER A N 1
ATOM 1054 C CA . SER A 1 140 ? -23.246 4.622 -8.778 1.00 63.19 140 SER A CA 1
ATOM 1055 C C . SER A 1 140 ? -24.173 4.712 -7.553 1.00 63.19 140 SER A C 1
ATOM 1057 O O . SER A 1 140 ? -25.360 5.011 -7.686 1.00 63.19 140 SER A O 1
ATOM 1059 N N . SER A 1 141 ? -23.683 4.382 -6.356 1.00 65.62 141 SER A N 1
ATOM 1060 C CA . SER A 1 141 ? -24.506 4.385 -5.145 1.00 65.62 141 SER A CA 1
ATOM 1061 C C . SER A 1 141 ? -24.672 5.795 -4.584 1.00 65.62 141 SER A C 1
ATOM 1063 O O . SER A 1 141 ? -23.698 6.528 -4.481 1.00 65.62 141 SER A O 1
ATOM 1065 N N . ASN A 1 142 ? -25.864 6.123 -4.080 1.00 64.31 142 ASN A N 1
ATOM 1066 C CA . ASN A 1 142 ? -26.111 7.348 -3.299 1.00 64.31 142 ASN A CA 1
ATOM 1067 C C . ASN A 1 142 ? -25.409 7.353 -1.920 1.00 64.31 142 ASN A C 1
ATOM 1069 O O . ASN A 1 142 ? -25.605 8.277 -1.132 1.00 64.31 142 ASN A O 1
ATOM 1073 N N . ALA A 1 143 ? -24.651 6.302 -1.590 1.00 67.38 143 ALA A N 1
ATOM 1074 C CA . ALA A 1 143 ? -23.885 6.209 -0.356 1.00 67.38 143 ALA A CA 1
ATOM 1075 C C . ALA A 1 143 ? -22.551 6.972 -0.485 1.00 67.38 143 ALA A C 1
ATOM 1077 O O . ALA A 1 143 ? -21.960 6.966 -1.566 1.00 67.38 143 ALA A O 1
ATOM 1078 N N . PRO A 1 144 ? -22.044 7.585 0.599 1.00 71.62 144 PRO A N 1
ATOM 1079 C CA . PRO A 1 144 ? -20.728 8.216 0.598 1.00 71.62 144 PRO A CA 1
ATOM 1080 C C . PRO A 1 144 ? -19.625 7.194 0.286 1.00 71.62 144 PRO A C 1
ATOM 1082 O O . PRO A 1 144 ? -19.440 6.229 1.030 1.00 71.62 144 PRO A O 1
ATOM 1085 N N . SER A 1 145 ? -18.884 7.414 -0.800 1.00 84.56 145 SER A N 1
ATOM 1086 C CA . SER A 1 145 ? -17.697 6.623 -1.138 1.00 84.56 145 SER A CA 1
ATOM 1087 C C . SER A 1 145 ? -16.514 6.982 -0.233 1.00 84.56 145 SER A C 1
ATOM 1089 O O . SER A 1 145 ? -16.374 8.150 0.136 1.00 84.56 145 SER A O 1
ATOM 1091 N N . PRO A 1 146 ? -15.639 6.018 0.110 1.00 91.56 146 PRO A N 1
ATOM 1092 C CA . PRO A 1 146 ? -14.440 6.308 0.884 1.00 91.56 146 PRO A CA 1
ATOM 1093 C C . PRO A 1 146 ? -13.459 7.185 0.094 1.00 91.56 146 PRO A C 1
ATOM 1095 O O . PRO A 1 146 ? -13.364 7.065 -1.130 1.00 91.56 146 PRO A O 1
ATOM 1098 N N . SER A 1 147 ? -12.686 8.025 0.790 1.00 94.38 147 SER A N 1
ATOM 1099 C CA . SER A 1 147 ? -11.541 8.700 0.168 1.00 94.38 147 SER A CA 1
ATOM 1100 C C . SER A 1 147 ? -10.345 7.754 0.117 1.00 94.38 147 SER A C 1
ATOM 1102 O O . SER A 1 147 ? -10.107 6.982 1.050 1.00 94.38 147 SER A O 1
ATOM 1104 N N . ILE A 1 148 ? -9.573 7.818 -0.966 1.00 97.44 148 ILE A N 1
ATOM 1105 C CA . ILE A 1 148 ? -8.415 6.943 -1.180 1.00 97.44 148 ILE A CA 1
ATOM 1106 C C . ILE A 1 148 ? -7.135 7.772 -1.287 1.00 97.44 148 ILE A C 1
ATOM 1108 O O . ILE A 1 148 ? -7.102 8.811 -1.944 1.00 97.44 148 ILE A O 1
ATOM 1112 N N . HIS A 1 149 ? -6.064 7.325 -0.639 1.00 98.25 149 HIS A N 1
ATOM 1113 C CA . HIS A 1 149 ? -4.787 8.036 -0.614 1.00 98.25 149 HIS A CA 1
ATOM 1114 C C . HIS A 1 149 ? -3.638 7.079 -0.942 1.00 98.25 149 HIS A C 1
ATOM 1116 O O . HIS A 1 149 ? -3.459 6.085 -0.246 1.00 98.25 149 HIS A O 1
ATOM 1122 N N . LEU A 1 150 ? -2.853 7.385 -1.973 1.00 98.56 150 LEU A N 1
ATOM 1123 C CA . LEU A 1 150 ? -1.632 6.665 -2.325 1.00 98.56 150 LEU A CA 1
ATOM 1124 C C . LEU A 1 150 ? -0.425 7.340 -1.672 1.00 98.56 150 LEU A C 1
ATOM 1126 O O . LEU A 1 150 ? -0.223 8.538 -1.855 1.00 98.56 150 LEU A O 1
ATOM 1130 N N . PHE A 1 151 ? 0.377 6.564 -0.954 1.00 98.06 151 PHE A N 1
ATOM 1131 C CA . PHE A 1 151 ? 1.672 6.944 -0.404 1.00 98.06 151 PHE A CA 1
ATOM 1132 C C . PHE A 1 151 ? 2.747 6.164 -1.155 1.00 98.06 151 PHE A C 1
ATOM 1134 O O . PHE A 1 151 ? 2.919 4.966 -0.927 1.00 98.06 151 PHE A O 1
ATOM 1141 N N . GLU A 1 152 ? 3.435 6.830 -2.076 1.00 97.50 152 GLU A N 1
ATOM 1142 C CA . GLU A 1 152 ? 4.340 6.176 -3.022 1.00 97.50 152 GLU A CA 1
ATOM 1143 C C . GLU A 1 152 ? 5.599 7.017 -3.267 1.00 97.50 152 GLU A C 1
ATOM 1145 O O . GLU A 1 152 ? 5.539 8.249 -3.301 1.00 97.50 152 GLU A O 1
ATOM 1150 N N . HIS A 1 153 ? 6.746 6.352 -3.421 1.00 95.62 153 HIS A N 1
ATOM 1151 C CA . HIS A 1 153 ? 8.032 7.003 -3.668 1.00 95.62 153 HIS A CA 1
ATOM 1152 C C . HIS A 1 153 ? 8.151 7.470 -5.116 1.00 95.62 153 HIS A C 1
ATOM 1154 O O . HIS A 1 153 ? 8.737 8.514 -5.394 1.00 95.62 153 HIS A O 1
ATOM 1160 N N . ASP A 1 154 ? 7.579 6.707 -6.045 1.00 95.69 154 ASP A N 1
ATOM 1161 C CA . ASP A 1 154 ? 7.637 7.014 -7.465 1.00 95.69 154 ASP A CA 1
ATOM 1162 C C . ASP A 1 154 ? 6.735 8.213 -7.829 1.00 95.69 154 ASP A C 1
ATOM 1164 O O . ASP A 1 154 ? 5.500 8.113 -7.807 1.00 95.69 154 ASP A O 1
ATOM 1168 N N . PRO A 1 155 ? 7.316 9.364 -8.227 1.00 94.88 155 PRO A N 1
ATOM 1169 C CA . PRO A 1 155 ? 6.547 10.561 -8.543 1.00 94.88 155 PRO A CA 1
ATOM 1170 C C . PRO A 1 155 ? 5.707 10.412 -9.816 1.00 94.88 155 PRO A C 1
ATOM 1172 O O . PRO A 1 155 ? 4.851 11.267 -10.060 1.00 94.88 155 PRO A O 1
ATOM 1175 N N . ARG A 1 156 ? 5.913 9.359 -10.626 1.00 94.81 156 ARG A N 1
ATOM 1176 C CA . ARG A 1 156 ? 5.099 9.104 -11.821 1.00 94.81 156 ARG A CA 1
ATOM 1177 C C . ARG A 1 156 ? 3.625 8.924 -11.461 1.00 94.81 156 ARG A C 1
ATOM 1179 O O . ARG A 1 156 ? 2.760 9.385 -12.200 1.00 94.81 156 ARG A O 1
ATOM 1186 N N . PHE A 1 157 ? 3.319 8.355 -10.296 1.00 95.50 157 PHE A N 1
ATOM 1187 C CA . PHE A 1 157 ? 1.937 8.149 -9.851 1.00 95.50 157 PHE A CA 1
ATOM 1188 C C . PHE A 1 157 ? 1.213 9.431 -9.416 1.00 95.50 157 PHE A C 1
ATOM 1190 O O . PHE A 1 157 ? 0.002 9.390 -9.190 1.00 95.50 157 PHE A O 1
ATOM 1197 N N . ARG A 1 158 ? 1.888 10.592 -9.383 1.00 94.06 158 ARG A N 1
ATOM 1198 C CA . ARG A 1 158 ? 1.246 11.890 -9.097 1.00 94.06 158 ARG A CA 1
ATOM 1199 C C . ARG A 1 158 ? 0.078 12.191 -10.039 1.00 94.06 158 ARG A C 1
ATOM 1201 O O . ARG A 1 158 ? -0.869 12.856 -9.629 1.00 94.06 158 ARG A O 1
ATOM 1208 N N . ILE A 1 159 ? 0.106 11.660 -11.264 1.00 92.50 159 ILE A N 1
ATOM 1209 C CA . ILE A 1 159 ? -0.979 11.826 -12.241 1.00 92.50 159 ILE A CA 1
ATOM 1210 C C . ILE A 1 159 ? -2.316 11.222 -11.784 1.00 92.50 159 ILE A C 1
ATOM 1212 O O . ILE A 1 159 ? -3.353 11.580 -12.329 1.00 92.50 159 ILE A O 1
ATOM 1216 N N . LEU A 1 160 ? -2.306 10.317 -10.798 1.00 92.75 160 LEU A N 1
ATOM 1217 C CA . LEU A 1 160 ? -3.513 9.678 -10.267 1.00 92.75 160 LEU A CA 1
ATOM 1218 C C . LEU A 1 160 ? -4.234 10.528 -9.203 1.00 92.75 160 LEU A C 1
ATOM 1220 O O . LEU A 1 160 ? -5.315 10.158 -8.733 1.00 92.75 160 LEU A O 1
ATOM 1224 N N . ASN A 1 161 ? -3.649 11.663 -8.810 1.00 93.50 161 ASN A N 1
ATOM 1225 C CA . ASN A 1 161 ? -4.254 12.606 -7.879 1.00 93.50 161 ASN A CA 1
ATOM 1226 C C . ASN A 1 161 ? -5.473 13.288 -8.519 1.00 93.50 161 ASN A C 1
ATOM 1228 O O . ASN A 1 161 ? -5.322 14.092 -9.439 1.00 93.50 161 ASN A O 1
ATOM 1232 N N . SER A 1 162 ? -6.669 13.010 -8.003 1.00 91.31 162 SER A N 1
ATOM 1233 C CA . SER A 1 162 ? -7.930 13.591 -8.470 1.00 91.31 162 SER A CA 1
ATOM 1234 C C . SER A 1 162 ? -8.799 13.986 -7.266 1.00 91.31 162 SER A C 1
ATOM 1236 O O . SER A 1 162 ? -9.628 13.201 -6.797 1.00 91.31 162 SER A O 1
ATOM 1238 N N . PRO A 1 163 ? -8.629 15.215 -6.733 1.00 89.38 163 PRO A N 1
ATOM 1239 C CA . PRO A 1 163 ? -9.385 15.683 -5.571 1.00 89.38 163 PRO A CA 1
ATOM 1240 C C . PRO A 1 163 ? -10.904 15.691 -5.792 1.00 89.38 163 PRO A C 1
ATOM 1242 O O . PRO A 1 163 ? -11.652 15.397 -4.862 1.00 89.38 163 PRO A O 1
ATOM 1245 N N . SER A 1 164 ? -11.369 15.947 -7.022 1.00 87.31 164 SER A N 1
ATOM 1246 C CA . SER A 1 164 ? -12.796 15.879 -7.380 1.00 87.31 164 SER A CA 1
ATOM 1247 C C . SER A 1 164 ? -13.375 14.464 -7.271 1.00 87.31 164 SER A C 1
ATOM 1249 O O . SER A 1 164 ? -14.575 14.309 -7.067 1.00 87.31 164 SER A O 1
ATOM 1251 N N . GLN A 1 165 ? -12.527 13.435 -7.357 1.00 86.38 165 GLN A N 1
ATOM 1252 C CA . GLN A 1 165 ? -12.880 12.027 -7.158 1.00 86.38 165 GLN A CA 1
ATOM 1253 C C . GLN A 1 165 ? -12.456 11.503 -5.774 1.00 86.38 165 GLN A C 1
ATOM 1255 O O . GLN A 1 165 ? -12.473 10.296 -5.544 1.00 86.38 165 GLN A O 1
ATOM 1260 N N . SER A 1 166 ? -12.078 12.387 -4.840 1.00 91.31 166 SER A N 1
ATOM 1261 C CA . SER A 1 166 ? -11.581 12.025 -3.502 1.00 91.31 166 SER A CA 1
ATOM 1262 C C . SER A 1 166 ? -10.400 11.038 -3.517 1.00 91.31 166 SER A C 1
ATOM 1264 O O . SER A 1 166 ? -10.254 10.222 -2.600 1.00 91.31 166 SER A O 1
ATOM 1266 N N . SER A 1 167 ? -9.546 11.118 -4.546 1.00 93.81 167 SER A N 1
ATOM 1267 C CA . SER A 1 167 ? -8.314 10.340 -4.665 1.00 93.81 167 SER A CA 1
ATOM 1268 C C . SER A 1 167 ? -7.085 11.242 -4.583 1.00 93.81 167 SER A C 1
ATOM 1270 O O . SER A 1 167 ? -6.984 12.255 -5.275 1.00 93.81 167 SER A O 1
ATOM 1272 N N . PHE A 1 168 ? -6.126 10.877 -3.736 1.00 96.00 168 PHE A N 1
ATOM 1273 C CA . PHE A 1 168 ? -4.985 11.735 -3.424 1.00 96.00 168 PHE A CA 1
ATOM 1274 C C . PHE A 1 168 ? -3.664 10.985 -3.559 1.00 96.00 168 PHE A C 1
ATOM 1276 O O . PHE A 1 168 ? -3.575 9.822 -3.177 1.00 96.00 168 PHE A O 1
ATOM 1283 N N . PHE A 1 169 ? -2.633 11.666 -4.055 1.00 96.69 169 PHE A N 1
ATOM 1284 C CA . PHE A 1 169 ? -1.260 11.163 -4.084 1.00 96.69 169 PHE A CA 1
ATOM 1285 C C . PHE A 1 169 ? -0.392 11.929 -3.087 1.00 96.69 169 PHE A C 1
ATOM 1287 O O . PHE A 1 169 ? -0.402 13.161 -3.061 1.00 96.69 169 PHE A O 1
ATOM 1294 N N . HIS A 1 170 ? 0.425 11.193 -2.343 1.00 96.25 170 HIS A N 1
ATOM 1295 C CA . HIS A 1 170 ? 1.443 11.715 -1.444 1.00 96.25 170 HIS A CA 1
ATOM 1296 C C . HIS A 1 170 ? 2.782 11.085 -1.805 1.00 96.25 170 HIS A C 1
ATOM 1298 O O . HIS A 1 170 ? 2.914 9.861 -1.812 1.00 96.25 170 HIS A O 1
ATOM 1304 N N . LEU A 1 171 ? 3.781 11.928 -2.079 1.00 96.06 171 LEU A N 1
ATOM 1305 C CA . LEU A 1 171 ? 5.152 11.449 -2.212 1.00 96.06 171 LEU A CA 1
ATOM 1306 C C . LEU A 1 171 ? 5.596 10.917 -0.847 1.00 96.06 171 LEU A C 1
ATOM 1308 O O . LEU A 1 171 ? 5.532 11.649 0.141 1.00 96.06 171 LEU A O 1
ATOM 1312 N N . TYR A 1 172 ? 6.009 9.658 -0.801 1.00 95.75 172 TYR A N 1
ATOM 1313 C CA . TYR A 1 172 ? 6.350 8.964 0.433 1.00 95.75 172 TYR A CA 1
ATOM 1314 C C . TYR A 1 172 ? 7.679 8.236 0.283 1.00 95.75 172 TYR A C 1
ATOM 1316 O O . TYR A 1 172 ? 7.861 7.421 -0.614 1.00 95.75 172 TYR A O 1
ATOM 1324 N N . ASP A 1 173 ? 8.601 8.510 1.195 1.00 95.00 173 ASP A N 1
ATOM 1325 C CA . ASP A 1 173 ? 9.849 7.769 1.323 1.00 95.00 173 ASP A CA 1
ATOM 1326 C C . ASP A 1 173 ? 9.875 7.100 2.697 1.00 95.00 173 ASP A C 1
ATOM 1328 O O . ASP A 1 173 ? 9.897 7.782 3.723 1.00 95.00 173 ASP A O 1
ATOM 1332 N N . TYR A 1 174 ? 9.873 5.763 2.728 1.00 93.06 174 TYR A N 1
ATOM 1333 C CA . TYR A 1 174 ? 9.883 5.007 3.983 1.00 93.06 174 TYR A CA 1
ATOM 1334 C C . TYR A 1 174 ? 11.164 5.236 4.798 1.00 93.06 174 TYR A C 1
ATOM 1336 O O . TYR A 1 174 ? 11.178 4.991 6.004 1.00 93.06 174 TYR A O 1
ATOM 1344 N N . SER A 1 175 ? 12.253 5.684 4.163 1.00 91.44 175 SER A N 1
ATOM 1345 C CA . SER A 1 175 ? 13.502 6.015 4.848 1.00 91.44 175 SER A CA 1
ATOM 1346 C C . SER A 1 175 ? 13.400 7.315 5.652 1.00 91.44 175 SER A C 1
ATOM 1348 O O . SER A 1 175 ? 14.176 7.509 6.591 1.00 91.44 175 SER A O 1
ATOM 1350 N N . THR A 1 176 ? 12.407 8.156 5.340 1.00 91.88 176 THR A N 1
ATOM 1351 C CA . THR A 1 176 ? 12.127 9.421 6.018 1.00 91.88 176 THR A CA 1
ATOM 1352 C C . THR A 1 176 ? 10.935 9.267 6.979 1.00 91.88 176 THR A C 1
ATOM 1354 O O . THR A 1 176 ? 9.860 8.831 6.569 1.00 91.88 176 THR A O 1
ATOM 1357 N N . PRO A 1 177 ? 11.051 9.647 8.264 1.00 87.88 177 PRO A N 1
ATOM 1358 C CA . PRO A 1 177 ? 9.935 9.559 9.211 1.00 87.88 177 PRO A CA 1
ATOM 1359 C C . PRO A 1 177 ? 8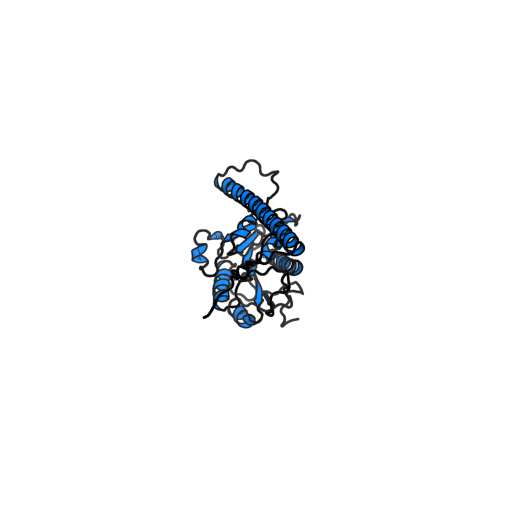.694 10.367 8.782 1.00 87.88 177 PRO A C 1
ATOM 1361 O O . PRO A 1 177 ? 8.817 11.520 8.363 1.00 87.88 177 PRO A O 1
ATOM 1364 N N . CYS A 1 178 ? 7.489 9.794 8.938 1.00 83.56 178 CYS A N 1
ATOM 1365 C CA . CYS A 1 178 ? 6.201 10.435 8.603 1.00 83.56 178 CYS A CA 1
ATOM 1366 C C . CYS A 1 178 ? 6.018 11.815 9.244 1.00 83.56 178 CYS A C 1
ATOM 1368 O O . CYS A 1 178 ? 5.664 12.763 8.550 1.00 83.56 178 CYS A O 1
ATOM 1370 N N . GLU A 1 179 ? 6.326 11.941 10.535 1.00 81.56 179 GLU A N 1
ATOM 1371 C CA . GLU A 1 179 ? 6.236 13.202 11.284 1.00 81.56 179 GLU A CA 1
ATOM 1372 C C . GLU A 1 179 ? 7.059 14.323 10.641 1.00 81.56 179 GLU A C 1
ATOM 1374 O O . GLU A 1 179 ? 6.671 15.484 10.687 1.00 81.56 179 GLU A O 1
ATOM 1379 N N . THR A 1 180 ? 8.189 13.978 10.014 1.00 86.56 180 THR A N 1
ATOM 1380 C CA . THR A 1 180 ? 9.049 14.942 9.324 1.00 86.56 180 THR A CA 1
ATOM 1381 C C . THR A 1 180 ? 8.521 15.264 7.926 1.00 86.56 180 THR A C 1
ATOM 1383 O O . THR A 1 180 ? 8.356 16.437 7.599 1.00 86.56 180 THR A O 1
ATOM 1386 N N . GLN A 1 181 ? 8.226 14.251 7.101 1.00 90.62 181 GLN A N 1
ATOM 1387 C CA . GLN A 1 181 ? 7.807 14.469 5.704 1.00 90.62 181 GLN A CA 1
ATOM 1388 C C . GLN A 1 181 ? 6.390 15.051 5.571 1.00 90.62 181 GLN A C 1
ATOM 1390 O O . GLN A 1 181 ? 6.106 15.761 4.609 1.00 90.62 181 GLN A O 1
ATOM 1395 N N . PHE A 1 182 ? 5.515 14.810 6.551 1.00 89.75 182 PHE A N 1
ATOM 1396 C CA . PHE A 1 182 ? 4.131 15.291 6.562 1.00 89.75 182 PHE A CA 1
ATOM 1397 C C . PHE A 1 182 ? 3.856 16.318 7.666 1.00 89.75 182 PHE A C 1
ATOM 1399 O O . PHE A 1 182 ? 2.696 16.586 7.973 1.00 89.75 182 PHE A O 1
ATOM 1406 N N . ALA A 1 183 ? 4.894 16.958 8.220 1.00 85.38 183 ALA A N 1
ATOM 1407 C CA . ALA A 1 183 ? 4.756 18.009 9.237 1.00 85.38 183 ALA A CA 1
ATOM 1408 C C . ALA A 1 183 ? 3.804 19.148 8.812 1.00 85.38 183 ALA A C 1
ATOM 1410 O O . ALA A 1 183 ? 3.129 19.754 9.641 1.00 85.38 183 ALA A O 1
ATOM 1411 N N . SER A 1 184 ? 3.732 19.437 7.509 1.00 84.19 184 SER A N 1
ATOM 1412 C CA . SER A 1 184 ? 2.846 20.449 6.921 1.00 84.19 184 SER A CA 1
ATOM 1413 C C . SER A 1 184 ? 1.430 19.944 6.613 1.00 84.19 184 SER A C 1
ATOM 1415 O O . SER A 1 184 ? 0.589 20.732 6.183 1.00 84.19 184 SER A O 1
ATOM 1417 N N . ASN A 1 185 ? 1.147 18.655 6.823 1.00 86.88 185 ASN A N 1
ATOM 1418 C CA . ASN A 1 185 ? -0.132 18.021 6.516 1.00 86.88 185 ASN A CA 1
ATOM 1419 C C . ASN A 1 185 ? -0.612 17.104 7.654 1.00 86.88 185 ASN A C 1
ATOM 1421 O O . ASN A 1 185 ? -0.822 15.901 7.484 1.00 86.88 185 ASN A O 1
ATOM 1425 N N . LEU A 1 186 ? -0.846 17.704 8.821 1.00 86.69 186 LEU A N 1
ATOM 1426 C CA . LEU A 1 186 ? -1.327 16.999 10.016 1.00 86.69 186 LEU A CA 1
ATOM 1427 C C . LEU A 1 186 ? -2.731 16.389 9.853 1.00 86.69 186 LEU A C 1
ATOM 1429 O O . LEU A 1 186 ? -3.128 15.553 10.654 1.00 86.69 186 LEU A O 1
ATOM 1433 N N . SER A 1 187 ? -3.474 16.737 8.793 1.00 90.69 187 SER A N 1
ATOM 1434 C CA . SER A 1 187 ? -4.779 16.125 8.482 1.00 90.69 187 SER A CA 1
ATOM 1435 C C . SER A 1 187 ? -4.703 14.632 8.119 1.00 90.69 187 SER A C 1
ATOM 1437 O O . SER A 1 187 ? -5.735 13.962 8.004 1.00 90.69 187 SER A O 1
ATOM 1439 N N . LEU A 1 188 ? -3.488 14.121 7.894 1.00 93.56 188 LEU A N 1
ATOM 1440 C CA . LEU A 1 188 ? -3.213 12.711 7.634 1.00 93.56 188 LEU A CA 1
ATOM 1441 C C . LEU A 1 188 ? -2.991 11.907 8.919 1.00 93.56 188 LEU A C 1
ATOM 1443 O O . LEU A 1 188 ? -3.225 10.698 8.909 1.00 93.56 188 LEU A O 1
ATOM 1447 N N . GLU A 1 189 ? -2.573 12.553 10.009 1.00 94.25 189 GLU A N 1
ATOM 1448 C CA . GLU A 1 189 ? -2.273 11.870 11.264 1.00 94.25 189 GLU A CA 1
ATOM 1449 C C . GLU A 1 189 ? -3.539 11.244 11.857 1.00 94.25 189 GLU A C 1
ATOM 1451 O O . GLU A 1 189 ? -4.575 11.897 11.985 1.00 94.25 189 GLU A O 1
ATOM 1456 N N . SER A 1 190 ? -3.441 9.972 12.250 1.00 93.00 190 SER A N 1
ATOM 1457 C CA . SER A 1 190 ? -4.501 9.220 12.931 1.00 93.00 190 SER A CA 1
ATOM 1458 C C . SER A 1 190 ? -5.867 9.286 12.236 1.00 93.00 190 SER A C 1
ATOM 1460 O O . SER A 1 190 ? -6.907 9.326 12.894 1.00 93.00 190 SER A O 1
ATOM 1462 N N . SER A 1 191 ? -5.868 9.326 10.905 1.00 92.44 191 SER A N 1
ATOM 1463 C CA . SER A 1 191 ? -7.047 9.654 10.102 1.00 92.44 191 SER A CA 1
ATOM 1464 C C . SER A 1 191 ? -7.522 8.526 9.187 1.00 92.44 191 SER A C 1
ATOM 1466 O O . SER A 1 191 ? -8.591 8.644 8.591 1.00 92.44 191 SER A O 1
ATOM 1468 N N . PHE A 1 192 ? -6.751 7.443 9.071 1.00 95.00 192 PHE A N 1
ATOM 1469 C CA . PHE A 1 192 ? -7.037 6.332 8.168 1.00 95.00 192 PHE A CA 1
ATOM 1470 C C . PHE A 1 192 ? -7.690 5.156 8.884 1.00 95.00 192 PHE A C 1
ATOM 1472 O O . PHE A 1 192 ? -7.134 4.628 9.844 1.00 95.00 192 PHE A O 1
ATOM 1479 N N . ASP A 1 193 ? -8.835 4.717 8.367 1.00 93.00 193 ASP A N 1
ATOM 1480 C CA . ASP A 1 193 ? -9.583 3.569 8.889 1.00 93.00 193 ASP A CA 1
ATOM 1481 C C . ASP A 1 193 ? -9.003 2.247 8.397 1.00 93.00 193 ASP A C 1
ATOM 1483 O O . ASP A 1 193 ? -9.009 1.241 9.110 1.00 93.00 193 ASP A O 1
ATOM 1487 N N . VAL A 1 194 ? -8.506 2.256 7.158 1.00 96.19 194 VAL A N 1
ATOM 1488 C CA . VAL A 1 194 ? -7.911 1.094 6.508 1.00 96.19 194 VAL A CA 1
ATOM 1489 C C . VAL A 1 194 ? -6.596 1.489 5.859 1.00 96.19 194 VAL A C 1
ATOM 1491 O O . VAL A 1 194 ? -6.529 2.491 5.145 1.00 96.19 194 VAL A O 1
ATOM 1494 N N . LEU A 1 195 ? -5.560 0.682 6.067 1.00 98.56 195 LEU A N 1
ATOM 1495 C CA . LEU A 1 195 ? -4.277 0.812 5.388 1.00 98.56 195 LEU A CA 1
ATOM 1496 C C . LEU A 1 195 ? -3.948 -0.473 4.628 1.00 98.56 195 LEU A C 1
ATOM 1498 O O . LEU A 1 195 ? -3.871 -1.550 5.214 1.00 98.56 195 LEU A O 1
ATOM 1502 N N . VAL A 1 196 ? -3.736 -0.347 3.320 1.00 98.81 196 VAL A N 1
ATOM 1503 C CA . VAL A 1 196 ? -3.151 -1.390 2.472 1.00 98.81 196 VAL A CA 1
ATOM 1504 C C . VAL A 1 196 ? -1.648 -1.146 2.382 1.00 98.81 196 VAL A C 1
ATOM 1506 O O . VAL A 1 196 ? -1.244 -0.015 2.124 1.00 98.81 196 VAL A O 1
ATOM 1509 N N . VAL A 1 197 ? -0.822 -2.165 2.617 1.00 98.62 197 VAL A N 1
ATOM 1510 C CA . VAL A 1 197 ? 0.628 -1.995 2.809 1.00 98.62 197 VAL A CA 1
ATOM 1511 C C . VAL A 1 197 ? 1.416 -3.069 2.053 1.00 98.62 197 VAL A C 1
ATOM 1513 O O . VAL A 1 197 ? 1.259 -4.254 2.336 1.00 98.62 197 VAL A O 1
ATOM 1516 N N . ASP A 1 198 ? 2.282 -2.660 1.126 1.00 97.56 198 ASP A N 1
ATOM 1517 C CA . ASP A 1 198 ? 3.187 -3.554 0.380 1.00 97.56 198 ASP A CA 1
ATOM 1518 C C . ASP A 1 198 ? 4.542 -2.871 0.115 1.00 97.56 198 ASP A C 1
ATOM 1520 O O . ASP A 1 198 ? 4.769 -2.299 -0.948 1.00 97.56 198 ASP A O 1
ATOM 1524 N N . PRO A 1 199 ? 5.424 -2.800 1.120 1.00 95.06 199 PRO A N 1
ATOM 1525 C CA . PRO A 1 199 ? 6.660 -2.045 1.047 1.00 95.06 199 PRO A CA 1
ATOM 1526 C C . PRO A 1 199 ? 7.740 -2.784 0.239 1.00 95.06 199 PRO A C 1
ATOM 1528 O O . PRO A 1 199 ? 7.747 -4.014 0.173 1.00 95.06 199 PRO A O 1
ATOM 1531 N N . PRO A 1 200 ? 8.730 -2.053 -0.303 1.00 90.44 200 PRO A N 1
ATOM 1532 C CA . PRO A 1 200 ? 9.621 -2.566 -1.346 1.00 90.44 200 PRO A CA 1
ATOM 1533 C C . PRO A 1 200 ? 10.552 -3.702 -0.902 1.00 90.44 200 PRO A C 1
ATOM 1535 O O . PRO A 1 200 ? 11.001 -4.487 -1.737 1.00 90.44 200 PRO A O 1
ATOM 1538 N N . PHE A 1 201 ? 10.895 -3.808 0.387 1.00 90.06 201 PHE A N 1
ATOM 1539 C CA . PHE A 1 201 ? 11.959 -4.709 0.837 1.00 90.06 201 PHE A CA 1
ATOM 1540 C C . PHE A 1 201 ? 11.520 -5.679 1.928 1.00 90.06 201 PHE A C 1
ATOM 1542 O O . PHE A 1 201 ? 10.853 -5.319 2.898 1.00 90.06 201 PHE A O 1
ATOM 1549 N N . LEU A 1 202 ? 12.018 -6.915 1.825 1.00 90.31 202 LEU A N 1
ATOM 1550 C CA . LEU A 1 202 ? 11.855 -7.954 2.843 1.00 90.31 202 LEU A CA 1
ATOM 1551 C C . LEU A 1 202 ? 12.883 -7.811 3.977 1.00 90.31 202 LEU A C 1
ATOM 1553 O O . LEU A 1 202 ? 13.566 -8.770 4.331 1.00 90.31 202 LEU A O 1
ATOM 1557 N N . SER A 1 203 ? 13.042 -6.600 4.513 1.00 92.00 203 SER A N 1
ATOM 1558 C CA . SER A 1 203 ? 13.993 -6.311 5.590 1.00 92.00 203 SER A CA 1
ATOM 1559 C C . SER A 1 203 ? 13.293 -5.805 6.846 1.00 92.00 203 SER A C 1
ATOM 1561 O O . SER A 1 203 ? 12.284 -5.100 6.782 1.00 92.00 203 SER A O 1
ATOM 1563 N N . GLU A 1 204 ? 13.862 -6.140 8.005 1.00 95.25 204 GLU A N 1
ATOM 1564 C CA . GLU A 1 204 ? 13.350 -5.692 9.302 1.00 95.25 204 GLU A CA 1
ATOM 1565 C C . GLU A 1 204 ? 13.340 -4.165 9.421 1.00 95.25 204 GLU A C 1
ATOM 1567 O O . GLU A 1 204 ? 12.375 -3.587 9.918 1.00 95.25 204 GLU A O 1
ATOM 1572 N N . GLU A 1 205 ? 14.373 -3.500 8.901 1.00 95.38 205 GLU A N 1
ATOM 1573 C CA . GLU A 1 205 ? 14.452 -2.040 8.880 1.00 95.38 205 GLU A CA 1
ATOM 1574 C C . GLU A 1 205 ? 13.297 -1.421 8.081 1.00 95.38 205 GLU A C 1
ATOM 1576 O O . GLU A 1 205 ? 12.640 -0.497 8.567 1.00 95.38 205 GLU A O 1
ATOM 1581 N N . CYS A 1 206 ? 13.032 -1.933 6.871 1.00 95.31 206 CYS A N 1
ATOM 1582 C CA . CYS A 1 206 ? 11.961 -1.425 6.016 1.00 95.31 206 CYS A CA 1
ATOM 1583 C C . CYS A 1 206 ? 10.607 -1.562 6.719 1.00 95.31 206 CYS A C 1
ATOM 1585 O O . CYS A 1 206 ? 9.890 -0.574 6.886 1.00 95.31 206 CYS A O 1
ATOM 1587 N N . TRP A 1 207 ? 10.309 -2.752 7.240 1.00 96.44 207 TRP A N 1
ATOM 1588 C CA . TRP A 1 207 ? 9.051 -3.015 7.935 1.00 96.44 207 TRP A CA 1
ATOM 1589 C C . TRP A 1 207 ? 8.900 -2.260 9.246 1.00 96.44 207 TRP A C 1
ATOM 1591 O O . TRP A 1 207 ? 7.798 -1.823 9.564 1.00 96.44 207 TRP A O 1
ATOM 1601 N N . THR A 1 208 ? 9.984 -2.035 9.984 1.00 96.56 208 THR A N 1
ATOM 1602 C CA . THR A 1 208 ? 9.947 -1.228 11.208 1.00 96.56 208 THR A CA 1
ATOM 1603 C C . THR A 1 208 ? 9.543 0.214 10.900 1.00 96.56 208 THR A C 1
ATOM 1605 O O . THR A 1 208 ? 8.655 0.756 11.560 1.00 96.56 208 THR A O 1
ATOM 1608 N N . LYS A 1 209 ? 10.132 0.830 9.866 1.00 96.44 209 LYS A N 1
ATOM 1609 C CA . LYS A 1 209 ? 9.799 2.207 9.459 1.00 96.44 209 LYS A CA 1
ATOM 1610 C C . LYS A 1 209 ? 8.394 2.311 8.861 1.00 96.44 209 LYS A C 1
ATOM 1612 O O . LYS A 1 209 ? 7.650 3.237 9.177 1.00 96.44 209 LYS A O 1
ATOM 1617 N N . VAL A 1 210 ? 7.987 1.330 8.060 1.00 97.19 210 VAL A N 1
ATOM 1618 C CA . VAL A 1 210 ? 6.626 1.271 7.506 1.00 97.19 210 VAL A CA 1
ATOM 1619 C C . VAL A 1 210 ? 5.597 1.059 8.619 1.00 97.19 210 VAL A C 1
ATOM 1621 O O . VAL A 1 210 ? 4.565 1.719 8.626 1.00 97.19 210 VAL A O 1
ATOM 1624 N N . ALA A 1 211 ? 5.886 0.234 9.627 1.00 96.75 211 ALA A N 1
ATOM 1625 C CA . ALA A 1 211 ? 5.011 0.073 10.787 1.00 96.75 211 ALA A CA 1
ATOM 1626 C C . ALA A 1 211 ? 4.873 1.368 11.606 1.00 96.75 211 ALA A C 1
ATOM 1628 O O . ALA A 1 211 ? 3.793 1.643 12.131 1.00 96.75 211 ALA A O 1
ATOM 1629 N N . GLN A 1 212 ? 5.926 2.187 11.702 1.00 95.50 212 GLN A N 1
ATOM 1630 C CA . GLN A 1 212 ? 5.827 3.529 12.290 1.00 95.50 212 GLN A CA 1
ATOM 1631 C C . GLN A 1 212 ? 4.894 4.428 11.468 1.00 95.50 212 GLN A C 1
ATOM 1633 O O . GLN A 1 212 ? 4.034 5.092 12.044 1.00 95.50 212 GLN A O 1
ATOM 1638 N N . ALA A 1 213 ? 4.999 4.396 10.135 1.00 96.44 213 ALA A N 1
ATOM 1639 C CA . ALA A 1 213 ? 4.089 5.121 9.249 1.00 96.44 213 ALA A CA 1
ATOM 1640 C C . ALA A 1 213 ? 2.631 4.665 9.419 1.00 96.44 213 ALA A C 1
ATOM 1642 O O . ALA A 1 213 ? 1.742 5.497 9.580 1.00 96.44 213 ALA A O 1
ATOM 1643 N N . VAL A 1 214 ? 2.390 3.352 9.472 1.00 96.50 214 VAL A N 1
ATOM 1644 C CA . VAL A 1 214 ? 1.065 2.762 9.720 1.00 96.50 214 VAL A CA 1
ATOM 1645 C C . VAL A 1 214 ? 0.475 3.261 11.039 1.00 96.50 214 VAL A C 1
ATOM 1647 O O . VAL A 1 214 ? -0.678 3.683 11.071 1.00 96.50 214 VAL A O 1
ATOM 1650 N N . LYS A 1 215 ? 1.267 3.272 12.118 1.00 94.31 215 LYS A N 1
ATOM 1651 C CA . LYS A 1 215 ? 0.834 3.755 13.442 1.00 94.31 215 LYS A CA 1
ATOM 1652 C C . LYS A 1 215 ? 0.566 5.259 13.476 1.00 94.31 215 LYS A C 1
ATOM 1654 O O . LYS A 1 215 ? -0.290 5.694 14.238 1.00 94.31 215 LYS A O 1
ATOM 1659 N N . TRP A 1 216 ? 1.298 6.044 12.688 1.00 94.75 216 TRP A N 1
ATOM 1660 C CA . TRP A 1 216 ? 1.109 7.493 12.607 1.00 94.75 216 TRP A CA 1
ATOM 1661 C C . TRP A 1 216 ? -0.130 7.865 11.780 1.00 94.75 216 TRP A C 1
ATOM 1663 O O . TRP A 1 216 ? -0.911 8.723 12.184 1.00 94.75 216 TRP A O 1
ATOM 1673 N N . LEU A 1 217 ? -0.340 7.195 10.642 1.00 95.81 217 LEU A N 1
ATOM 1674 C CA . LEU A 1 217 ? -1.470 7.428 9.735 1.00 95.81 217 LEU A CA 1
ATOM 1675 C C . LEU A 1 217 ? -2.788 6.866 10.280 1.00 95.81 217 LEU A C 1
ATOM 1677 O O . LEU A 1 217 ? -3.843 7.481 10.134 1.00 95.81 217 LEU A O 1
ATOM 1681 N N . GLY A 1 218 ? -2.742 5.674 10.865 1.00 94.38 218 GLY A N 1
ATOM 1682 C CA . GLY A 1 218 ? -3.924 4.911 11.229 1.00 94.38 218 GLY A CA 1
ATOM 1683 C C . GLY A 1 218 ? -4.688 5.466 12.428 1.00 94.38 218 GLY A C 1
ATOM 1684 O O . GLY A 1 218 ? -4.087 5.933 13.394 1.00 94.38 218 GLY A O 1
ATOM 1685 N N . THR A 1 219 ? -6.019 5.376 12.398 1.00 91.50 219 THR A N 1
ATOM 1686 C CA . THR A 1 219 ? -6.867 5.706 13.550 1.00 91.50 219 THR A CA 1
ATOM 1687 C C . THR A 1 219 ? -6.425 4.938 14.794 1.00 91.50 219 THR A C 1
ATOM 1689 O O . THR A 1 219 ? -6.050 3.761 14.748 1.00 91.50 219 THR A O 1
ATOM 1692 N N . ARG A 1 220 ? -6.458 5.619 15.940 1.00 85.31 220 ARG A N 1
ATOM 1693 C CA . ARG A 1 220 ? -6.058 5.046 17.225 1.00 85.31 220 ARG A CA 1
ATOM 1694 C C . ARG A 1 220 ? -7.226 4.304 17.863 1.00 85.31 220 ARG A C 1
ATOM 1696 O O . ARG A 1 220 ? -8.306 4.867 18.015 1.00 85.31 220 ARG A O 1
ATOM 1703 N N . GLY A 1 221 ? -6.968 3.071 18.288 1.00 73.62 221 GLY A N 1
ATOM 1704 C CA . GLY A 1 221 ? -7.919 2.304 19.085 1.00 73.62 221 GLY A CA 1
ATOM 1705 C C . GLY A 1 221 ? -7.967 2.743 20.538 1.00 73.62 221 GLY A C 1
ATOM 1706 O O . GLY A 1 221 ? -7.041 3.377 21.041 1.00 73.62 221 GLY A O 1
ATOM 1707 N N . ASP A 1 222 ? -9.043 2.365 21.228 1.00 67.19 222 ASP A N 1
ATOM 1708 C CA . ASP A 1 222 ? -9.219 2.634 22.660 1.00 67.19 222 ASP A CA 1
ATOM 1709 C C . ASP A 1 222 ? -8.522 1.587 23.555 1.00 67.19 222 ASP A C 1
ATOM 1711 O O . ASP A 1 222 ? -8.680 1.600 24.777 1.00 67.19 222 ASP A O 1
ATOM 1715 N N . GLY A 1 223 ? -7.733 0.690 22.949 1.00 57.72 223 GLY A N 1
ATOM 1716 C CA . GLY A 1 223 ? -6.966 -0.350 23.632 1.00 57.72 223 GLY A CA 1
ATOM 1717 C C . GLY A 1 223 ? -7.789 -1.567 24.058 1.00 57.72 223 GLY A C 1
ATOM 1718 O O . GLY A 1 223 ? -7.257 -2.432 24.752 1.00 57.72 223 GLY A O 1
ATOM 1719 N N . LYS A 1 224 ? -9.068 -1.659 23.667 1.00 50.84 224 LYS A N 1
ATOM 1720 C CA . LYS A 1 224 ? -9.907 -2.831 23.942 1.00 50.84 224 LYS A CA 1
ATOM 1721 C C . LYS A 1 224 ? -9.834 -3.842 22.805 1.00 50.84 224 LYS A C 1
ATOM 1723 O O . LYS A 1 224 ? -9.793 -3.490 21.627 1.00 50.84 224 LYS A O 1
ATOM 1728 N N . GLU A 1 225 ? -9.854 -5.117 23.176 1.00 43.25 225 GLU A N 1
ATOM 1729 C CA . GLU A 1 225 ? -9.877 -6.235 22.237 1.00 43.25 225 GLU A CA 1
ATOM 1730 C C . GLU A 1 225 ? -11.101 -6.106 21.312 1.00 43.25 225 GLU A C 1
ATOM 1732 O O . GLU A 1 225 ? -12.242 -6.062 21.773 1.00 43.25 225 GLU A O 1
ATOM 1737 N N . GLY A 1 226 ? -10.856 -5.967 20.006 1.00 54.34 226 GLY A N 1
ATOM 1738 C CA . GLY A 1 226 ? -11.909 -5.772 19.008 1.00 54.34 226 GLY A CA 1
ATOM 1739 C C . GLY A 1 226 ? -12.426 -4.336 18.831 1.00 54.34 226 GLY A C 1
ATOM 1740 O O . GLY A 1 226 ? -13.443 -4.181 18.159 1.00 54.34 226 GLY A O 1
ATOM 1741 N N . ASN A 1 227 ? -11.770 -3.294 19.372 1.00 54.47 227 ASN A N 1
ATOM 1742 C CA . ASN A 1 227 ? -12.214 -1.908 19.17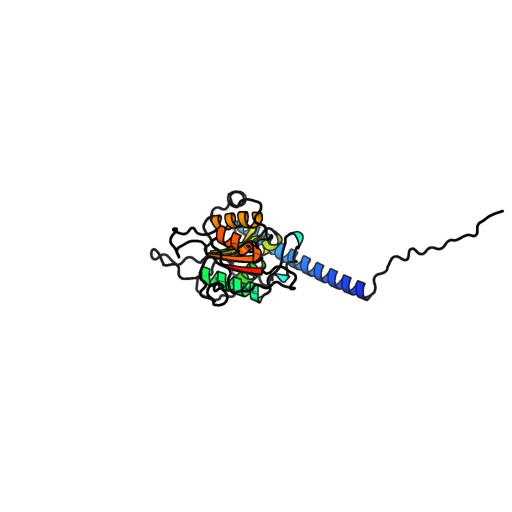1 1.00 54.47 227 ASN A CA 1
ATOM 1743 C C . ASN A 1 227 ? -11.105 -0.903 18.777 1.00 54.47 227 ASN A C 1
ATOM 1745 O O . ASN A 1 227 ? -10.196 -0.577 19.541 1.00 54.47 227 ASN A O 1
ATOM 1749 N N . GLY A 1 228 ? -11.270 -0.332 17.579 1.00 61.44 228 GLY A N 1
ATOM 1750 C CA . GLY A 1 228 ? -11.009 1.085 17.291 1.00 61.44 228 GLY A CA 1
ATOM 1751 C C . GLY A 1 228 ? -9.708 1.462 16.577 1.00 61.44 228 GLY A C 1
ATOM 1752 O O . GLY A 1 228 ? -9.559 2.617 16.187 1.00 61.44 228 GLY A O 1
ATOM 1753 N N . GLY A 1 229 ? -8.749 0.546 16.438 1.00 81.62 229 GLY A N 1
ATOM 1754 C CA . GLY A 1 229 ? -7.506 0.817 15.709 1.00 81.62 229 GLY A CA 1
ATOM 1755 C C . GLY A 1 229 ? -7.690 0.758 14.195 1.00 81.62 229 GLY A C 1
ATOM 1756 O O . GLY A 1 229 ? -8.696 0.256 13.700 1.00 81.62 229 GLY A O 1
ATOM 1757 N N . VAL A 1 230 ? -6.699 1.247 13.456 1.00 92.75 230 VAL A N 1
ATOM 1758 C CA . VAL A 1 230 ? -6.638 1.067 12.005 1.00 92.75 230 VAL A CA 1
ATOM 1759 C C . VAL A 1 230 ? -6.664 -0.411 11.620 1.00 92.75 230 VAL A C 1
ATOM 1761 O O . VAL A 1 230 ? -5.951 -1.239 12.198 1.00 92.75 230 VAL A O 1
ATOM 1764 N N . ASN A 1 231 ? -7.454 -0.734 10.602 1.00 95.12 231 ASN A N 1
ATOM 1765 C CA . ASN A 1 231 ? -7.448 -2.048 9.979 1.00 95.12 231 ASN A CA 1
ATOM 1766 C C . ASN A 1 231 ? -6.355 -2.100 8.911 1.00 95.12 231 ASN A C 1
ATOM 1768 O O . ASN A 1 231 ? -6.279 -1.239 8.038 1.00 95.12 231 ASN A O 1
ATOM 1772 N N . VAL A 1 232 ? -5.502 -3.115 8.958 1.00 97.81 232 VAL A N 1
ATOM 1773 C CA . VAL A 1 232 ? -4.360 -3.241 8.049 1.00 97.81 232 VAL A CA 1
ATOM 1774 C C . VAL A 1 232 ? -4.534 -4.473 7.174 1.00 97.81 232 VAL A C 1
ATOM 1776 O O . VAL A 1 232 ? -4.814 -5.557 7.682 1.00 97.81 232 VAL A O 1
ATOM 1779 N N . VAL A 1 233 ? -4.348 -4.303 5.866 1.00 98.44 233 VAL A N 1
ATOM 1780 C CA . VAL A 1 233 ? -4.153 -5.384 4.894 1.00 98.44 233 VAL A CA 1
ATOM 1781 C C . VAL A 1 233 ? -2.733 -5.257 4.368 1.00 98.44 233 VAL A C 1
ATOM 1783 O O . VAL A 1 233 ? -2.422 -4.315 3.646 1.00 98.44 233 VAL A O 1
ATOM 1786 N N . ALA A 1 234 ? -1.852 -6.174 4.744 1.00 98.44 234 ALA A N 1
ATOM 1787 C CA . ALA A 1 234 ? -0.457 -6.139 4.326 1.00 98.44 234 ALA A CA 1
ATOM 1788 C C . ALA A 1 234 ? -0.147 -7.318 3.411 1.00 98.44 234 ALA A C 1
ATOM 1790 O O . ALA A 1 234 ? -0.572 -8.434 3.688 1.00 98.44 234 ALA A O 1
ATOM 1791 N N . CYS A 1 235 ? 0.611 -7.100 2.347 1.00 97.56 235 CYS A N 1
ATOM 1792 C CA . CYS A 1 235 ? 1.092 -8.173 1.486 1.00 97.56 235 CYS A CA 1
ATOM 1793 C C . CYS A 1 235 ? 2.617 -8.119 1.439 1.00 97.56 235 CYS A C 1
ATOM 1795 O O . CYS A 1 235 ? 3.192 -7.045 1.310 1.00 97.56 235 CYS A O 1
ATOM 1797 N N . THR A 1 236 ? 3.273 -9.261 1.661 1.00 95.19 236 THR A N 1
ATOM 1798 C CA . THR A 1 236 ? 4.739 -9.360 1.660 1.00 95.19 236 THR A CA 1
ATOM 1799 C C . THR A 1 236 ? 5.221 -10.809 1.663 1.00 95.19 236 THR A C 1
ATOM 1801 O O . THR A 1 236 ? 4.422 -11.747 1.658 1.00 95.19 236 THR A O 1
ATOM 1804 N N . GLY A 1 237 ? 6.538 -11.016 1.714 1.00 93.06 237 GLY A N 1
ATOM 1805 C CA . GLY A 1 237 ? 7.141 -12.338 1.858 1.00 93.06 237 GLY A CA 1
ATOM 1806 C C . GLY A 1 237 ? 6.768 -13.019 3.182 1.00 93.06 237 GLY A C 1
ATOM 1807 O O . GLY A 1 237 ? 6.971 -12.462 4.261 1.00 93.06 237 GLY A O 1
ATOM 1808 N N . ALA A 1 238 ? 6.298 -14.267 3.114 1.00 93.50 238 ALA A N 1
ATOM 1809 C CA . ALA A 1 238 ? 5.829 -15.061 4.254 1.00 93.50 238 ALA A CA 1
ATOM 1810 C C . ALA A 1 238 ? 6.878 -15.226 5.372 1.00 93.50 238 ALA A C 1
ATOM 1812 O O . ALA A 1 238 ? 6.525 -15.365 6.545 1.00 93.50 238 ALA A O 1
ATOM 1813 N N . VAL A 1 239 ? 8.168 -15.133 5.031 1.00 93.75 239 VAL A N 1
ATOM 1814 C CA . VAL A 1 239 ? 9.295 -15.155 5.980 1.00 93.75 239 VAL A CA 1
ATOM 1815 C C . VAL A 1 239 ? 9.191 -14.079 7.071 1.00 93.75 239 VAL A C 1
ATOM 1817 O O . VAL A 1 239 ? 9.694 -14.275 8.174 1.00 93.75 239 VAL A O 1
ATOM 1820 N N . LEU A 1 240 ? 8.492 -12.969 6.808 1.00 95.31 240 LEU A N 1
ATOM 1821 C CA . LEU A 1 240 ? 8.330 -11.867 7.757 1.00 95.31 240 LEU A CA 1
ATOM 1822 C C . LEU A 1 240 ? 7.187 -12.057 8.757 1.00 95.31 240 LEU A C 1
ATOM 1824 O O . LEU A 1 240 ? 7.004 -11.201 9.619 1.00 95.31 240 LEU A O 1
ATOM 1828 N N . THR A 1 241 ? 6.445 -13.167 8.698 1.00 96.38 241 THR A N 1
ATOM 1829 C CA . THR A 1 241 ? 5.298 -13.428 9.588 1.00 96.38 241 THR A CA 1
ATOM 1830 C C . THR A 1 241 ? 5.579 -13.114 11.071 1.00 96.38 241 THR A C 1
ATOM 1832 O O . THR A 1 241 ? 4.780 -12.385 11.665 1.00 96.38 241 THR A O 1
ATOM 1835 N N . PRO A 1 242 ? 6.697 -13.566 11.688 1.00 96.81 242 PRO A N 1
ATOM 1836 C CA . PRO A 1 242 ? 6.972 -13.263 13.096 1.00 96.81 242 PRO A CA 1
ATOM 1837 C C . PRO A 1 242 ? 7.150 -11.763 13.363 1.00 96.81 242 PRO A C 1
ATOM 1839 O O . PRO A 1 242 ? 6.663 -11.247 14.369 1.00 96.81 242 PRO A O 1
ATOM 1842 N N . LEU A 1 243 ? 7.812 -11.053 12.444 1.00 97.31 243 LEU A N 1
ATOM 1843 C CA . LEU A 1 243 ? 8.043 -9.617 12.555 1.00 97.31 243 LEU A CA 1
ATOM 1844 C C . LEU A 1 243 ? 6.728 -8.836 12.439 1.00 97.31 243 LEU A C 1
ATOM 1846 O O . LEU A 1 243 ? 6.451 -7.975 13.269 1.00 97.31 243 LEU A O 1
ATOM 1850 N N . LEU A 1 244 ? 5.893 -9.157 11.446 1.00 96.88 244 LEU A N 1
ATOM 1851 C CA . LEU A 1 244 ? 4.610 -8.479 11.235 1.00 96.88 244 LEU A CA 1
ATOM 1852 C C . LEU A 1 244 ? 3.659 -8.667 12.419 1.00 96.88 244 LEU A C 1
ATOM 1854 O O . LEU A 1 244 ? 3.016 -7.706 12.850 1.00 96.88 244 LEU A O 1
ATOM 1858 N N . SER A 1 245 ? 3.619 -9.882 12.974 1.00 95.75 245 SER A N 1
ATOM 1859 C CA . SER A 1 245 ? 2.846 -10.175 14.179 1.00 95.75 245 SER A CA 1
ATOM 1860 C C . SER A 1 245 ? 3.315 -9.332 15.364 1.00 95.75 245 SER A C 1
ATOM 1862 O O . SER A 1 245 ? 2.481 -8.884 16.136 1.00 95.75 245 SER A O 1
ATOM 1864 N N . SER A 1 246 ? 4.621 -9.090 15.510 1.00 96.19 246 SER A N 1
ATOM 1865 C CA . SER A 1 246 ? 5.154 -8.264 16.600 1.00 96.19 246 SER A CA 1
ATOM 1866 C C . SER A 1 246 ? 4.961 -6.762 16.382 1.00 96.19 246 SER A C 1
ATOM 1868 O O . SER A 1 246 ? 4.862 -6.015 17.354 1.00 96.19 246 SER A O 1
ATOM 1870 N N . LEU A 1 247 ? 4.997 -6.285 15.135 1.00 95.25 247 LEU A N 1
ATOM 1871 C CA . LEU A 1 247 ? 4.958 -4.851 14.842 1.00 95.25 247 LEU A CA 1
ATOM 1872 C C . LEU A 1 247 ? 3.533 -4.289 14.828 1.00 95.25 247 LEU A C 1
ATOM 1874 O O . LEU A 1 247 ? 3.340 -3.147 15.265 1.00 95.25 247 LEU A O 1
ATOM 1878 N N . LEU A 1 248 ? 2.583 -5.056 14.282 1.00 95.31 248 LEU A N 1
ATOM 1879 C CA . LEU A 1 248 ? 1.244 -4.596 13.890 1.00 95.31 248 LEU A CA 1
ATOM 1880 C C . LEU A 1 248 ? 0.127 -5.624 14.167 1.00 95.31 248 LEU A C 1
ATOM 1882 O O . LEU A 1 248 ? -0.978 -5.454 13.655 1.00 95.31 248 LEU A O 1
ATOM 1886 N N . ASP A 1 249 ? 0.404 -6.694 14.921 1.00 94.88 249 ASP A N 1
ATOM 1887 C CA . ASP A 1 249 ? -0.557 -7.772 15.222 1.00 94.88 249 ASP A CA 1
ATOM 1888 C C . ASP A 1 249 ? -1.149 -8.446 13.967 1.00 94.88 249 ASP A C 1
ATOM 1890 O O . ASP A 1 249 ? -2.267 -8.966 13.962 1.00 94.88 249 ASP A O 1
ATOM 1894 N N . LEU A 1 250 ? -0.378 -8.438 12.879 1.00 96.06 250 LEU A N 1
ATOM 1895 C CA . LEU A 1 250 ? -0.765 -8.993 11.589 1.00 96.06 250 LEU A CA 1
ATOM 1896 C C . LEU A 1 250 ? -0.672 -10.521 11.586 1.00 96.06 250 LEU A C 1
ATOM 1898 O O . LEU A 1 250 ? 0.337 -11.099 11.995 1.00 96.06 250 LEU A O 1
ATOM 1902 N N . ARG A 1 251 ? -1.702 -11.176 11.045 1.00 96.69 251 ARG A N 1
ATOM 1903 C CA . ARG A 1 251 ? -1.774 -12.633 10.891 1.00 96.69 251 ARG A CA 1
ATOM 1904 C C . ARG A 1 251 ? -1.990 -13.028 9.438 1.00 96.69 251 ARG A C 1
ATOM 1906 O O . ARG A 1 251 ? -2.731 -12.339 8.737 1.00 96.69 251 ARG A O 1
ATOM 1913 N N . PRO A 1 252 ? -1.370 -14.125 8.972 1.00 97.44 252 PRO A N 1
ATOM 1914 C CA . PRO A 1 252 ? -1.507 -14.560 7.592 1.00 97.44 252 PRO A CA 1
ATOM 1915 C C . PRO A 1 252 ? -2.940 -15.013 7.304 1.00 97.44 252 PRO A C 1
ATOM 1917 O O . PRO A 1 252 ? -3.549 -15.764 8.068 1.00 97.44 252 PRO A O 1
ATOM 1920 N N . THR A 1 253 ? -3.451 -14.582 6.160 1.00 97.69 253 THR A N 1
ATOM 1921 C CA . THR A 1 253 ? -4.750 -14.970 5.606 1.00 97.69 253 THR A CA 1
ATOM 1922 C C . THR A 1 253 ? -4.602 -16.121 4.614 1.00 97.69 253 THR A C 1
ATOM 1924 O O . THR A 1 253 ? -3.503 -16.393 4.128 1.00 97.69 253 THR A O 1
ATOM 1927 N N . VAL A 1 254 ? -5.698 -16.806 4.292 1.00 96.56 254 VAL A N 1
ATOM 1928 C CA . VAL A 1 254 ? -5.721 -17.831 3.235 1.00 96.56 254 VAL A CA 1
ATOM 1929 C C . VAL A 1 254 ? -5.599 -17.245 1.826 1.00 96.56 254 VAL A C 1
ATOM 1931 O O . VAL A 1 254 ? -5.335 -17.988 0.883 1.00 96.56 254 VAL A O 1
ATOM 1934 N N . PHE A 1 255 ? -5.758 -15.928 1.671 1.00 96.94 255 PHE A N 1
ATOM 1935 C CA . PHE A 1 255 ? -5.616 -15.244 0.395 1.00 96.94 255 PHE A CA 1
ATOM 1936 C C . PHE A 1 255 ? -4.174 -15.343 -0.103 1.00 96.94 255 PHE A C 1
ATOM 1938 O O . PHE A 1 255 ? -3.232 -14.955 0.597 1.00 96.94 255 PHE A O 1
ATOM 1945 N N . GLN A 1 256 ? -4.011 -15.825 -1.335 1.00 94.88 256 GLN A N 1
ATOM 1946 C CA . GLN A 1 256 ? -2.715 -15.928 -1.989 1.00 94.88 256 GLN A CA 1
ATOM 1947 C C . GLN A 1 256 ? -2.592 -14.858 -3.084 1.00 94.88 256 GLN A C 1
ATOM 1949 O O . GLN A 1 256 ? -3.194 -15.011 -4.148 1.00 94.88 256 GLN A O 1
ATOM 1954 N N . PRO A 1 257 ? -1.853 -13.766 -2.827 1.00 95.00 257 PRO A N 1
ATOM 1955 C CA . PRO A 1 257 ? -1.625 -12.716 -3.815 1.00 95.00 257 PRO A CA 1
ATOM 1956 C C . PRO A 1 257 ? -0.709 -13.182 -4.954 1.00 95.00 257 PRO A C 1
ATOM 1958 O O . PRO A 1 257 ? 0.288 -13.872 -4.727 1.00 95.00 257 PRO A O 1
ATOM 1961 N N . HIS A 1 258 ? -1.012 -12.737 -6.173 1.00 93.75 258 HIS A N 1
ATOM 1962 C CA . HIS A 1 258 ? -0.254 -13.039 -7.384 1.00 93.75 258 HIS A CA 1
ATOM 1963 C C . HIS A 1 258 ? 0.196 -11.762 -8.099 1.00 93.75 258 HIS A C 1
ATOM 1965 O O . HIS A 1 258 ? -0.499 -10.746 -8.120 1.00 93.75 258 HIS A O 1
ATOM 1971 N N . HIS A 1 259 ? 1.380 -11.829 -8.706 1.00 91.94 259 HIS A N 1
ATOM 1972 C CA . HIS A 1 259 ? 1.980 -10.721 -9.442 1.00 91.94 259 HIS A CA 1
ATOM 1973 C C . HIS A 1 259 ? 1.998 -11.004 -10.936 1.00 91.94 259 HIS A C 1
ATOM 1975 O O . HIS A 1 259 ? 2.153 -12.149 -11.378 1.00 91.94 259 HIS A O 1
ATOM 1981 N N . LYS A 1 260 ? 1.923 -9.938 -11.727 1.00 86.50 260 LYS A N 1
ATOM 1982 C CA . LYS A 1 260 ? 2.068 -10.008 -13.175 1.00 86.50 260 LYS A CA 1
ATOM 1983 C C . LYS A 1 260 ? 3.427 -10.593 -13.537 1.00 86.50 260 LYS A C 1
ATOM 1985 O O . LYS A 1 260 ? 4.467 -10.259 -12.981 1.00 86.50 260 LYS A O 1
ATOM 1990 N N . GLY A 1 261 ? 3.405 -11.526 -14.484 1.00 76.56 261 GLY A N 1
ATOM 1991 C CA . GLY A 1 261 ? 4.611 -12.153 -15.016 1.00 76.56 261 GLY A CA 1
ATOM 1992 C C . GLY A 1 261 ? 5.279 -13.195 -14.114 1.00 76.56 261 GLY A C 1
ATOM 1993 O O . GLY A 1 261 ? 6.294 -13.739 -14.541 1.00 76.56 261 GLY A O 1
ATOM 1994 N N . GLY A 1 262 ? 4.751 -13.492 -12.915 1.00 69.25 262 GLY A N 1
ATOM 1995 C CA . GLY A 1 262 ? 5.230 -14.595 -12.065 1.00 69.25 262 GLY A CA 1
ATOM 1996 C C . GLY A 1 262 ? 6.715 -14.516 -11.689 1.00 69.25 262 GLY A C 1
ATOM 1997 O O . GLY A 1 262 ? 7.366 -15.543 -11.527 1.00 69.25 262 GLY A O 1
ATOM 1998 N N . ARG A 1 263 ? 7.277 -13.301 -11.621 1.00 69.19 263 ARG A N 1
ATOM 1999 C CA . ARG A 1 263 ? 8.732 -13.071 -11.533 1.00 69.19 263 ARG A CA 1
ATOM 2000 C C . ARG A 1 263 ? 9.292 -13.090 -10.112 1.00 69.19 263 ARG A C 1
ATOM 2002 O O . ARG A 1 263 ? 10.507 -13.043 -9.942 1.00 69.19 263 ARG A O 1
ATOM 2009 N N . LEU A 1 264 ? 8.430 -13.151 -9.101 1.00 72.94 264 LEU A N 1
ATOM 2010 C CA . LEU A 1 264 ? 8.843 -13.246 -7.705 1.00 72.94 264 LEU A CA 1
ATOM 2011 C C . LEU A 1 264 ? 9.054 -14.709 -7.318 1.00 72.94 264 LEU A C 1
ATOM 2013 O O . LEU A 1 264 ? 8.171 -15.543 -7.492 1.00 72.94 264 LEU A O 1
ATOM 2017 N N . SER A 1 265 ? 10.231 -15.008 -6.776 1.00 66.06 265 SER A N 1
ATOM 2018 C CA . SER A 1 265 ? 10.600 -16.343 -6.293 1.00 66.06 265 SER A CA 1
ATOM 2019 C C . SER A 1 265 ? 10.202 -16.598 -4.837 1.00 66.06 265 SER A C 1
ATOM 2021 O O . SER A 1 265 ? 10.161 -17.750 -4.408 1.00 66.06 265 SER A O 1
ATOM 2023 N N . ASN A 1 266 ? 9.933 -15.541 -4.067 1.00 75.94 266 ASN A N 1
ATOM 2024 C CA . ASN A 1 266 ? 9.598 -15.648 -2.651 1.00 75.94 266 ASN A CA 1
ATOM 2025 C C . ASN A 1 266 ? 8.142 -16.079 -2.462 1.00 75.94 266 ASN A C 1
ATOM 2027 O O . ASN A 1 266 ? 7.251 -15.614 -3.171 1.00 75.94 266 ASN A O 1
ATOM 2031 N N . GLU A 1 267 ? 7.892 -16.906 -1.446 1.00 86.81 267 GLU A N 1
ATOM 2032 C CA . GLU A 1 267 ? 6.530 -17.184 -0.998 1.00 86.81 267 GLU A CA 1
ATOM 2033 C C . GLU A 1 267 ? 5.906 -15.884 -0.481 1.00 86.81 267 GLU A C 1
ATOM 2035 O O . GLU A 1 267 ? 6.331 -15.341 0.539 1.00 86.81 267 GLU A O 1
ATOM 2040 N N . PHE A 1 268 ? 4.919 -15.368 -1.207 1.00 91.81 268 PHE A N 1
ATOM 2041 C CA . PHE A 1 268 ? 4.200 -14.150 -0.854 1.00 91.81 268 PHE A CA 1
ATOM 2042 C C . PHE A 1 268 ? 2.907 -14.497 -0.111 1.00 91.81 268 PHE A C 1
ATOM 2044 O O . PHE A 1 268 ? 2.288 -15.534 -0.352 1.00 91.81 268 PHE A O 1
ATOM 2051 N N . SER A 1 269 ? 2.503 -13.659 0.834 1.00 95.69 269 SER A N 1
ATOM 2052 C CA . SER A 1 269 ? 1.310 -13.868 1.655 1.00 95.69 269 SER A CA 1
ATOM 2053 C C . SER A 1 269 ? 0.622 -12.546 1.961 1.00 95.69 269 SER A C 1
ATOM 2055 O O . SER A 1 269 ? 1.265 -11.502 2.055 1.00 95.69 269 SER A O 1
ATOM 2057 N N . CYS A 1 270 ? -0.695 -12.613 2.135 1.00 98.06 270 CYS A N 1
ATOM 2058 C CA . CYS A 1 270 ? -1.515 -11.508 2.611 1.00 98.06 270 CYS A CA 1
ATOM 2059 C C . CYS A 1 270 ? -1.803 -11.673 4.106 1.00 98.06 270 CYS A C 1
ATOM 2061 O O . CYS A 1 270 ? -2.077 -12.783 4.565 1.00 98.06 270 CYS A O 1
ATOM 2063 N N . PHE A 1 271 ? -1.778 -10.576 4.853 1.00 98.19 271 PHE A N 1
ATOM 2064 C CA . PHE A 1 271 ? -1.923 -10.513 6.299 1.00 98.19 271 PHE A CA 1
ATOM 2065 C C . PHE A 1 271 ? -2.962 -9.468 6.702 1.00 98.19 271 PHE A C 1
ATOM 2067 O O . PHE A 1 271 ? -3.065 -8.420 6.063 1.00 98.19 271 PHE A O 1
ATOM 2074 N N . THR A 1 272 ? -3.678 -9.709 7.800 1.00 97.75 272 THR A N 1
ATOM 2075 C CA . THR A 1 272 ? -4.583 -8.719 8.404 1.00 97.75 272 THR A CA 1
ATOM 2076 C C . THR A 1 272 ? -4.476 -8.697 9.925 1.00 97.75 272 THR A C 1
ATOM 2078 O O . THR A 1 272 ? -4.101 -9.696 10.537 1.00 97.75 272 THR A O 1
ATOM 2081 N N . ASN A 1 273 ? -4.812 -7.563 10.548 1.00 95.19 273 ASN A N 1
ATOM 2082 C CA . ASN A 1 273 ? -4.913 -7.423 12.013 1.00 95.19 273 ASN A CA 1
ATOM 2083 C C . ASN A 1 273 ? -6.371 -7.488 12.515 1.00 95.19 273 ASN A C 1
ATOM 2085 O O . ASN A 1 273 ? -6.642 -7.298 13.698 1.00 95.19 273 ASN A O 1
ATOM 2089 N N . TYR A 1 274 ? -7.313 -7.781 11.619 1.00 92.94 274 TYR A N 1
ATOM 2090 C CA . TYR A 1 274 ? -8.738 -7.908 11.898 1.00 92.94 274 TYR A CA 1
ATOM 2091 C C . TYR A 1 274 ? -9.298 -9.175 11.254 1.00 92.94 274 TYR A C 1
ATOM 2093 O O . TYR A 1 274 ? -8.719 -9.759 10.334 1.00 92.94 274 TYR A O 1
ATOM 2101 N N . ARG A 1 275 ? -10.469 -9.589 11.738 1.00 91.38 275 ARG A N 1
ATOM 2102 C CA . ARG A 1 275 ? -11.204 -10.728 11.190 1.00 91.38 275 ARG A CA 1
ATOM 2103 C C . ARG A 1 275 ? -12.030 -10.267 10.001 1.00 91.38 275 ARG A C 1
ATOM 2105 O O . ARG A 1 275 ? -13.002 -9.536 10.178 1.00 91.38 275 ARG A O 1
ATOM 2112 N N . SER A 1 276 ? -11.654 -10.702 8.804 1.00 91.06 276 SER A N 1
ATOM 2113 C CA . SER A 1 276 ? -12.449 -10.418 7.615 1.00 91.06 276 SER A CA 1
ATOM 2114 C C . SER A 1 276 ? -13.748 -11.226 7.609 1.00 91.06 276 SER A C 1
ATOM 2116 O O . SER A 1 276 ? -13.774 -12.398 7.986 1.00 91.06 276 SER A O 1
ATOM 2118 N N . GLY A 1 277 ? -14.827 -10.609 7.122 1.00 88.69 277 GLY A N 1
ATOM 2119 C CA . GLY A 1 277 ? -16.065 -11.313 6.778 1.00 88.69 277 GLY A CA 1
ATOM 2120 C C . GLY A 1 277 ? -15.988 -12.062 5.440 1.00 88.69 277 GLY A C 1
ATOM 2121 O O . GLY A 1 277 ? -16.931 -12.765 5.078 1.00 88.69 277 GLY A O 1
ATOM 2122 N N . ARG A 1 278 ? -14.895 -11.912 4.679 1.00 90.81 278 ARG A N 1
ATOM 2123 C CA . ARG A 1 278 ? -14.681 -12.594 3.401 1.00 90.81 278 ARG A CA 1
ATOM 2124 C C . ARG A 1 278 ? -13.854 -13.856 3.600 1.00 90.81 278 ARG A C 1
ATOM 2126 O O . ARG A 1 278 ? -12.746 -13.795 4.119 1.00 90.81 278 ARG A O 1
ATOM 2133 N N . ALA A 1 279 ? -14.346 -14.982 3.080 1.00 89.94 279 ALA A N 1
ATOM 2134 C CA . ALA A 1 279 ? -13.676 -16.280 3.202 1.00 89.94 279 ALA A CA 1
ATOM 2135 C C . ALA A 1 279 ? -12.225 -16.268 2.687 1.00 89.94 279 ALA A C 1
ATOM 2137 O O . ALA A 1 279 ? -11.357 -16.875 3.301 1.00 89.94 279 ALA A O 1
ATOM 2138 N N . GLY A 1 280 ? -11.948 -15.525 1.607 1.00 90.44 280 GLY A N 1
ATOM 2139 C CA . GLY A 1 280 ? -10.592 -15.382 1.074 1.00 90.44 280 GLY A CA 1
ATOM 2140 C C . GLY A 1 280 ? -9.613 -14.733 2.056 1.00 90.44 280 GLY A C 1
ATOM 2141 O O . GLY A 1 280 ? -8.445 -15.073 2.039 1.00 90.44 280 GLY A O 1
ATOM 2142 N N . PHE A 1 281 ? -10.072 -13.864 2.956 1.00 95.69 281 PHE A N 1
ATOM 2143 C CA . PHE A 1 281 ? -9.223 -13.148 3.915 1.00 95.69 281 PHE A CA 1
ATOM 2144 C C . PHE A 1 281 ? -9.316 -13.726 5.339 1.00 95.69 281 PHE A C 1
ATOM 2146 O O . PHE A 1 281 ? -8.874 -13.093 6.298 1.00 95.69 281 PHE A O 1
ATOM 2153 N N . ALA A 1 282 ? -9.875 -14.930 5.501 1.00 95.00 282 ALA A N 1
ATOM 2154 C CA . ALA A 1 282 ? -9.850 -15.642 6.776 1.00 95.00 282 ALA A CA 1
ATOM 2155 C C . ALA A 1 282 ? -8.405 -15.968 7.186 1.00 95.00 282 ALA A C 1
ATOM 2157 O O . ALA A 1 282 ? -7.561 -16.244 6.331 1.00 95.00 282 ALA A O 1
ATOM 2158 N N . TRP A 1 283 ? -8.104 -15.943 8.486 1.00 96.12 283 TRP A N 1
ATOM 2159 C CA . TRP A 1 283 ? -6.773 -16.301 8.980 1.00 96.12 283 TRP A CA 1
ATOM 2160 C C . TRP A 1 283 ? -6.487 -17.795 8.796 1.00 96.12 283 TRP A C 1
ATOM 2162 O O . TRP A 1 283 ? -7.360 -18.632 9.023 1.00 96.12 283 TRP A O 1
ATOM 2172 N N . LYS A 1 284 ? -5.251 -18.133 8.399 1.00 93.25 284 LYS A N 1
ATOM 2173 C CA . LYS A 1 284 ? -4.836 -19.520 8.110 1.00 93.25 284 LYS A CA 1
ATOM 2174 C C . LYS A 1 284 ? -4.964 -20.456 9.316 1.00 93.25 284 LYS A C 1
ATOM 2176 O O . LYS A 1 284 ? -5.180 -21.644 9.132 1.00 93.25 284 LYS A O 1
ATOM 2181 N N . ASP A 1 285 ? -4.831 -19.941 10.537 1.00 87.31 285 ASP A N 1
ATOM 2182 C CA . ASP A 1 285 ? -4.968 -20.712 11.781 1.00 87.31 285 ASP A CA 1
ATOM 2183 C C . ASP A 1 285 ? -6.429 -21.066 12.124 1.00 87.31 285 ASP A C 1
ATOM 2185 O O . ASP A 1 285 ? -6.692 -21.678 13.160 1.00 87.31 285 ASP A O 1
ATOM 2189 N N . GLN A 1 286 ? -7.380 -20.687 11.266 1.00 69.69 286 GLN A N 1
ATOM 2190 C CA . GLN A 1 286 ? -8.816 -20.897 11.457 1.00 69.69 286 GLN A CA 1
ATOM 2191 C C . GLN A 1 286 ? -9.542 -21.456 10.231 1.00 69.69 286 GLN A C 1
ATOM 2193 O O . GLN A 1 286 ? -10.765 -21.613 10.282 1.00 69.69 286 GLN A O 1
ATOM 2198 N N . ALA A 1 287 ? -8.811 -21.693 9.143 1.00 56.72 287 ALA A N 1
ATOM 2199 C CA . ALA A 1 287 ? -9.335 -22.217 7.888 1.00 56.72 287 ALA A CA 1
ATOM 2200 C C . ALA A 1 287 ? -9.251 -23.745 7.810 1.00 56.72 287 ALA A C 1
ATOM 2202 O O . ALA A 1 287 ? -8.383 -24.335 8.494 1.00 56.72 287 ALA A O 1
#

Sequence (287 aa):
MATRDSDSDSDTDAPALSPHALAALQSFVKEKQEQVTKFARLAAAAESKFQDVKDGSDRNADGMVDGTDGVRIEDFEEDWNMSQFWYDDDTAEAIAREAIAVAVQDKPLTDGSAKTPGRIGVLCAPSVFVKLQAIVRSSSSNAPSPSIHLFEHDPRFRILNSPSQSSFFHLYDYSTPCETQFASNLSLESSFDVLVVDPPFLSEECWTKVAQAVKWLGTRGDGKEGNGGVNVVACTGAVLTPLLSSLLDLRPTVFQPHHKGGRLSNEFSCFTNYRSGRAGFAWKDQA

pLDDT: mean 82.39, std 17.45, range [34.22, 98.81]

Foldseek 3Di:
DDDDDDDDDDDPPPDDDDPVRVVVVVVVVVVVVVLVVLLVVLVVLLVVVVVVVVVPPPDDPDDDDQSLPPDAPVSDDADVVQLDFAFDPVQLQVVLVQQQVQQPPDDDPPDPDDDDRAEEEEEAHVNNLSNNLVVLVPDPDPDDHYAYEYAHQDCSCQSVDDVVSNYHYDNHDLVDAPCVRCVVPLVQFLRHQEYEEEHNDPDLSSVLSVLNVQNGRWHDFPPDDPTTTHKYKYKDFPVCQVVCCVSPVKAFFQAQIHTPPRPDPGRMTIIINDAGPDNNGHGPVVD

Organism: Gonapodya prolifera (strain JEL478) (NCBI:txid1344416)

Secondary structure (DSSP, 8-state):
---------------PPPHHHHHHHHHHHHHHHHHHHHHHHHHHHHHHHHHHHHTT-----SS---TTTT--GGGS---GGGT--PBPHHHHHHHHHHHHHHHHS----SSS---PPPEEEEES-HHHHHHHHHHHHH---SSPPPEEEEEES-GGGGGG-BGGGTEEEEE--TTS-HHHHTTT-GGGTT-BSEEEE--S--SHHHHHHHHHHHHHHBPPP-SSTTSSSPEEEEEEEGGGHHHHHHHH--EEBS----BGGG---S-EEEEESS--SSGGGSBGGG-